Protein AF-A0A959NHX3-F1 (afdb_monomer)

pLDDT: mean 85.47, std 9.15, range [53.09, 97.38]

Radius of gyration: 19.88 Å; Cα contacts (8 Å, |Δi|>4): 329; chains: 1; bounding box: 47×35×55 Å

Foldseek 3Di:
DCVVCLVVLLVCVLPDVVSVVVCQQPRWWAWPVRDTDRPVRVCVQQQVQQAAPVRAREAEEELDCVVCVLLCVVCVVSVHIYTHQNDPCSLVSQVVVPVVDPSYDYDYSQQDPPCVSHVHDDQDDFPDDPVLQVVLQVLLCVLVVDPLEHEHEDADPQPDQQKGKHFHPVLVNLLVCLVVPPPPSVVSVPDDGRIYIYGHNNHVLSVVLSVDDSVVNSVSSNVSVD

Nearest PDB structures (foldseek):
  7kck-assembly1_A  TM=5.017E-01  e=1.533E-10  Homo sapiens
  7ry1-assembly1_B  TM=6.036E-01  e=2.511E-08  Homo sapiens
  2cge-assembly1_A  TM=6.074E-01  e=2.766E-07  Saccharomyces cerevisiae
  1y6z-assembly1_A  TM=6.680E-01  e=1.227E-03  Plasmodium falciparum 3D7
  4qqr-assembly1_A  TM=3.370E-01  e=4.032E+00  Arabidopsis thaliana

Solvent-accessible surface area (backbone atoms only — not comparable to full-atom values): 12587 Å² total; per-residue (Å²): 110,62,79,75,45,47,58,56,53,52,49,42,35,75,74,32,66,73,49,25,74,71,39,54,84,72,41,68,49,39,32,77,85,73,48,78,28,30,57,68,55,44,48,69,67,39,51,89,72,31,40,24,70,86,67,34,35,48,46,35,28,37,62,44,70,75,88,40,39,70,43,52,52,58,36,45,76,69,74,41,71,44,31,52,50,67,53,97,60,35,71,58,48,51,56,53,49,44,74,70,40,81,60,42,44,78,44,53,51,49,28,42,59,65,66,73,70,47,39,65,67,86,66,69,74,49,89,67,49,76,66,55,50,52,50,51,38,53,42,42,51,64,40,65,71,44,94,46,51,46,64,42,82,37,52,48,63,52,88,47,68,54,48,45,78,20,39,48,56,67,62,52,53,46,23,54,48,18,71,74,63,50,87,88,38,61,67,47,47,72,50,78,78,59,34,37,36,39,31,20,61,46,10,69,65,48,56,50,40,75,71,42,58,78,80,51,26,37,54,50,41,32,66,57,69,109

Mean predicted aligned error: 7.58 Å

Sequence (226 aa):
KWDDIGIFVKYGALSDEKFYEKAKDFLLLINTNKEYYTLAEYEAKVKDFQTDKNGNLIYLYTADSELQHSYIQAAQKKDYDVLLMNSPIDNHFIQFIESKLEKTQWKRVDADVLDKLIEKEEIAKHNLSEDDTKKLAAIFEKAIDNKAMKVEVESLPADALPVTLTEEEWMRRMKDMSKMGGGGMNFYGAMPDNFKVAVNANHPLITKILSAEESAQTTLAKQAFD

Structure (mmCIF, N/CA/C/O backbone):
data_AF-A0A959NHX3-F1
#
_entry.id   AF-A0A959NHX3-F1
#
loop_
_atom_site.group_PDB
_atom_site.id
_atom_site.type_symbol
_atom_site.label_atom_id
_atom_site.label_alt_id
_atom_site.label_comp_id
_atom_site.label_asym_id
_atom_site.label_entity_id
_atom_site.label_seq_id
_atom_site.pdbx_PDB_ins_code
_atom_site.Cartn_x
_atom_site.Cartn_y
_atom_site.Cartn_z
_atom_site.occupancy
_atom_site.B_iso_or_equiv
_atom_site.auth_seq_id
_atom_site.auth_comp_id
_atom_site.auth_asym_id
_atom_site.auth_atom_id
_atom_site.pdbx_PDB_model_num
ATOM 1 N N . LYS A 1 1 ? 18.403 -15.028 -12.521 1.00 62.09 1 LYS A N 1
ATOM 2 C CA . LYS A 1 1 ? 18.982 -14.412 -13.745 1.00 62.09 1 LYS A CA 1
ATOM 3 C C . LYS A 1 1 ? 18.463 -12.998 -13.951 1.00 62.09 1 LYS A C 1
ATOM 5 O O . LYS A 1 1 ? 19.297 -12.109 -13.928 1.00 62.09 1 LYS A O 1
ATOM 10 N N . TRP A 1 2 ? 17.157 -12.757 -14.153 1.00 71.06 2 TRP A N 1
ATOM 11 C CA . TRP A 1 2 ? 16.672 -11.369 -14.219 1.00 71.06 2 TRP A CA 1
ATOM 12 C C . TRP A 1 2 ? 16.781 -10.668 -12.866 1.00 71.06 2 TRP A C 1
ATOM 14 O O . TRP A 1 2 ? 17.275 -9.558 -12.835 1.00 71.06 2 TRP A O 1
ATOM 24 N N . ASP A 1 3 ? 16.443 -11.324 -11.758 1.00 71.75 3 ASP A N 1
ATOM 25 C CA . ASP A 1 3 ? 16.528 -10.715 -10.419 1.00 71.75 3 ASP A CA 1
ATOM 26 C C . ASP A 1 3 ? 17.944 -10.177 -10.107 1.00 71.75 3 ASP A C 1
ATOM 28 O O . ASP A 1 3 ? 18.097 -9.084 -9.568 1.00 71.75 3 ASP A O 1
ATOM 32 N N . ASP A 1 4 ? 18.981 -10.891 -10.564 1.00 73.88 4 ASP A N 1
ATOM 33 C CA . ASP A 1 4 ? 20.392 -10.509 -10.409 1.00 73.88 4 ASP A CA 1
ATOM 34 C C . ASP A 1 4 ? 20.825 -9.375 -11.360 1.00 73.88 4 ASP A C 1
ATOM 36 O O . ASP A 1 4 ? 21.726 -8.602 -11.047 1.00 73.88 4 ASP A O 1
ATOM 40 N N . ILE A 1 5 ? 20.212 -9.282 -12.546 1.00 82.62 5 ILE A N 1
ATOM 41 C CA . ILE A 1 5 ? 20.564 -8.312 -13.601 1.00 82.62 5 ILE A CA 1
ATOM 42 C C . ILE A 1 5 ? 19.714 -7.039 -13.494 1.00 82.62 5 ILE A C 1
ATOM 44 O O . ILE A 1 5 ? 20.184 -5.941 -13.790 1.00 82.62 5 ILE A O 1
ATOM 48 N N . GLY A 1 6 ? 18.472 -7.166 -13.039 1.00 83.31 6 GLY A N 1
ATOM 49 C CA . GLY A 1 6 ? 17.469 -6.113 -12.986 1.00 83.31 6 GLY A CA 1
ATOM 50 C C . GLY A 1 6 ? 17.899 -4.959 -12.092 1.00 83.31 6 GLY A C 1
ATOM 51 O O . GLY A 1 6 ? 17.640 -3.808 -12.430 1.00 83.31 6 GLY A O 1
ATOM 52 N N . ILE A 1 7 ? 18.647 -5.235 -11.018 1.00 86.50 7 ILE A N 1
ATOM 53 C CA . ILE A 1 7 ? 19.245 -4.187 -10.182 1.00 86.50 7 ILE A CA 1
ATOM 54 C C . ILE A 1 7 ? 20.222 -3.304 -10.975 1.00 86.50 7 ILE A C 1
ATOM 56 O O . ILE A 1 7 ? 20.186 -2.083 -10.845 1.00 86.50 7 ILE A O 1
ATOM 60 N N . PHE A 1 8 ? 21.041 -3.887 -11.855 1.00 88.00 8 PHE A N 1
ATOM 61 C CA . PHE A 1 8 ? 21.974 -3.132 -12.694 1.00 88.00 8 PHE A CA 1
ATOM 62 C C . PHE A 1 8 ? 21.247 -2.342 -13.779 1.00 88.00 8 PHE A C 1
ATOM 64 O O . PHE A 1 8 ? 21.633 -1.213 -14.070 1.00 88.00 8 PHE A O 1
ATOM 71 N N . VAL A 1 9 ? 20.174 -2.901 -14.347 1.00 88.50 9 VAL A N 1
ATOM 72 C CA . VAL A 1 9 ? 19.333 -2.195 -15.326 1.00 88.50 9 VAL A CA 1
ATOM 73 C C . VAL A 1 9 ? 18.649 -0.990 -14.674 1.00 88.50 9 VAL A C 1
ATOM 75 O O . VAL A 1 9 ? 18.726 0.113 -15.211 1.00 88.50 9 VAL A O 1
ATOM 78 N N . LYS A 1 10 ? 18.055 -1.168 -13.485 1.00 90.25 10 LYS A N 1
ATOM 79 C CA . LYS A 1 10 ? 17.455 -0.085 -12.686 1.00 90.25 10 LYS A CA 1
ATOM 80 C C . LYS A 1 10 ? 18.494 0.981 -12.323 1.00 90.25 10 LYS A C 1
ATOM 82 O O . LYS A 1 10 ? 18.244 2.166 -12.518 1.00 90.25 10 LYS A O 1
ATOM 87 N N . TYR A 1 11 ? 19.679 0.578 -11.862 1.00 90.06 11 TYR A N 1
ATOM 88 C CA . TYR A 1 11 ? 20.765 1.508 -11.539 1.00 90.06 11 TYR A CA 1
ATOM 89 C C . TYR A 1 11 ? 21.258 2.289 -12.764 1.00 90.06 11 TYR A C 1
ATOM 91 O O . TYR A 1 11 ? 21.458 3.501 -12.685 1.00 90.06 11 TYR A O 1
ATOM 99 N N . GLY A 1 12 ? 21.426 1.615 -13.905 1.00 90.62 12 GLY A N 1
ATOM 100 C CA . GLY A 1 12 ? 21.802 2.249 -15.167 1.00 90.62 12 GLY A CA 1
ATOM 101 C C . GLY A 1 12 ? 20.765 3.276 -15.615 1.00 90.62 12 GLY A C 1
ATOM 102 O O . GLY A 1 12 ? 21.133 4.385 -15.987 1.00 90.62 12 GLY A O 1
ATOM 103 N N . ALA A 1 13 ? 19.476 2.942 -15.502 1.00 90.62 13 ALA A N 1
ATOM 104 C CA . ALA A 1 13 ? 18.380 3.856 -15.818 1.00 90.62 13 ALA A CA 1
ATOM 105 C C . ALA A 1 13 ? 18.348 5.084 -14.893 1.00 90.62 13 ALA A C 1
ATOM 107 O O . ALA A 1 13 ? 18.116 6.192 -15.364 1.00 90.62 13 ALA A O 1
ATOM 108 N N . LEU A 1 14 ? 18.628 4.898 -13.599 1.00 89.94 14 LEU A N 1
ATOM 109 C CA . LEU A 1 14 ? 18.720 5.989 -12.624 1.00 89.94 14 LEU A CA 1
ATOM 110 C C . LEU A 1 14 ? 19.927 6.907 -12.863 1.00 89.94 14 LEU A C 1
ATOM 112 O O . LEU A 1 14 ? 19.865 8.095 -12.560 1.00 89.94 14 LEU A O 1
ATOM 116 N N . SER A 1 15 ? 21.030 6.353 -13.370 1.00 90.56 15 SER A N 1
ATOM 117 C CA . SER A 1 15 ? 22.312 7.059 -13.478 1.00 90.56 15 SER A CA 1
ATOM 118 C C . SER A 1 15 ? 22.532 7.739 -14.834 1.00 90.56 15 SER A C 1
ATOM 120 O O . SER A 1 15 ? 23.269 8.720 -14.903 1.00 90.56 15 SER A O 1
ATOM 122 N N . ASP A 1 16 ? 21.932 7.225 -15.913 1.00 92.44 16 ASP A N 1
ATOM 123 C CA . ASP A 1 16 ? 22.090 7.748 -17.275 1.00 92.44 16 ASP A CA 1
ATOM 124 C C . ASP A 1 16 ? 20.744 7.773 -18.018 1.00 92.44 16 ASP A C 1
ATOM 126 O O . ASP A 1 16 ? 20.182 6.743 -18.396 1.00 92.44 16 ASP A O 1
ATOM 130 N N . GLU A 1 17 ? 20.253 8.978 -18.304 1.00 90.62 17 GLU A N 1
ATOM 131 C CA . GLU A 1 17 ? 19.001 9.187 -19.032 1.00 90.62 17 GLU A CA 1
ATOM 132 C C . GLU A 1 17 ? 19.031 8.600 -20.454 1.00 90.62 17 GLU A C 1
ATOM 134 O O . GLU A 1 17 ? 18.036 8.049 -20.920 1.00 90.62 17 GLU A O 1
ATOM 139 N N . LYS A 1 18 ? 20.180 8.616 -21.142 1.00 92.62 18 LYS A N 1
ATOM 140 C CA . LYS A 1 18 ? 20.302 7.982 -22.467 1.00 92.62 18 LYS A CA 1
ATOM 141 C C . LYS A 1 18 ? 20.230 6.466 -22.373 1.00 92.62 18 LYS A C 1
ATOM 143 O O . LYS A 1 18 ? 19.801 5.822 -23.332 1.00 92.62 18 LYS A O 1
ATOM 148 N N . PHE A 1 19 ? 20.691 5.891 -21.263 1.00 92.62 19 PHE A N 1
ATOM 149 C CA . PHE A 1 19 ? 20.518 4.468 -21.004 1.00 92.62 19 PHE A CA 1
ATOM 150 C C . PHE A 1 19 ? 19.048 4.159 -20.732 1.00 92.62 19 PHE A C 1
ATOM 152 O O . PHE A 1 19 ? 18.519 3.240 -21.351 1.00 92.62 19 PHE A O 1
ATOM 159 N N . TYR A 1 20 ? 18.372 4.953 -19.895 1.00 91.75 20 TYR A N 1
ATOM 160 C CA . TYR A 1 20 ? 16.932 4.815 -19.662 1.00 91.75 20 TYR A CA 1
ATOM 161 C C . TYR A 1 20 ? 16.131 4.838 -20.969 1.00 91.75 20 TYR A C 1
ATOM 163 O O . TYR A 1 20 ? 15.351 3.921 -21.209 1.00 91.75 20 TYR A O 1
ATOM 171 N N . GLU A 1 21 ? 16.378 5.802 -21.860 1.00 90.81 21 GLU A N 1
ATOM 172 C CA . GLU A 1 21 ? 15.665 5.889 -23.143 1.00 90.81 21 GLU A CA 1
ATOM 173 C C . GLU A 1 21 ? 15.826 4.638 -24.016 1.00 90.81 21 GLU A C 1
ATOM 175 O O . GLU A 1 21 ? 14.923 4.296 -24.776 1.00 90.81 21 GLU A O 1
ATOM 180 N N . LYS A 1 22 ? 16.956 3.932 -23.894 1.00 90.94 22 LYS A N 1
ATOM 181 C CA . LYS A 1 22 ? 17.194 2.655 -24.582 1.00 90.94 22 LYS A CA 1
ATOM 182 C C . LYS A 1 22 ? 16.623 1.457 -23.830 1.00 90.94 22 LYS A C 1
ATOM 184 O O . LYS A 1 22 ? 16.349 0.443 -24.461 1.00 90.94 22 LYS A O 1
ATOM 189 N N . ALA A 1 23 ? 16.519 1.548 -22.505 1.00 88.62 23 ALA A N 1
ATOM 190 C CA . ALA A 1 23 ? 16.176 0.441 -21.620 1.00 88.62 23 ALA A CA 1
ATOM 191 C C . ALA A 1 23 ? 14.698 0.363 -21.242 1.00 88.62 23 ALA A C 1
ATOM 193 O O . ALA A 1 23 ? 14.231 -0.713 -20.876 1.00 88.62 23 ALA A O 1
ATOM 194 N N . LYS A 1 24 ? 13.960 1.472 -21.340 1.00 87.38 24 LYS A N 1
ATOM 195 C CA . LYS A 1 24 ? 12.566 1.583 -20.891 1.00 87.38 24 LYS A CA 1
ATOM 196 C C . LYS A 1 24 ? 11.641 0.510 -21.475 1.00 87.38 24 LYS A C 1
ATOM 198 O O . LYS A 1 24 ? 10.778 0.017 -20.758 1.00 87.38 24 LYS A O 1
ATOM 203 N N . ASP A 1 25 ? 11.878 0.092 -22.719 1.00 88.00 25 ASP A N 1
ATOM 204 C CA . ASP A 1 25 ? 11.035 -0.886 -23.420 1.00 88.00 25 ASP A CA 1
ATOM 205 C C . ASP A 1 25 ? 11.287 -2.337 -22.975 1.00 88.00 25 ASP A C 1
ATOM 207 O O . ASP A 1 25 ? 10.451 -3.204 -23.206 1.00 88.00 25 ASP A O 1
ATOM 211 N N . PHE A 1 26 ? 12.427 -2.622 -22.336 1.00 87.50 26 PHE A N 1
ATOM 212 C CA . PHE A 1 26 ? 12.767 -3.958 -21.829 1.00 87.50 26 PHE A CA 1
ATOM 213 C C . PHE A 1 26 ? 12.960 -4.000 -20.310 1.00 87.50 26 PHE A C 1
ATOM 215 O O . PHE A 1 26 ? 13.360 -5.028 -19.761 1.00 87.50 26 PHE A O 1
ATOM 222 N N . LEU A 1 27 ? 12.700 -2.894 -19.614 1.00 89.38 27 LEU A N 1
ATOM 223 C CA . LEU A 1 27 ? 12.749 -2.852 -18.164 1.00 89.38 27 LEU A CA 1
ATOM 224 C C . LEU A 1 27 ? 11.596 -3.677 -17.604 1.00 89.38 27 LEU A C 1
ATOM 226 O O . LEU 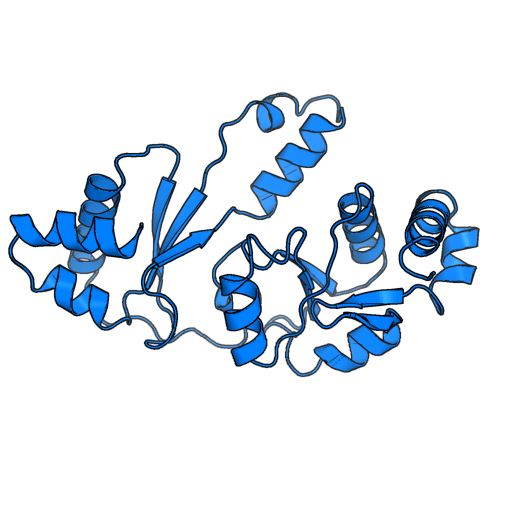A 1 27 ? 10.438 -3.333 -17.822 1.00 89.38 27 LEU A O 1
ATOM 230 N N . LEU A 1 28 ? 11.918 -4.728 -16.850 1.00 91.50 28 LEU A N 1
ATOM 231 C CA . LEU A 1 28 ? 10.912 -5.591 -16.240 1.00 91.50 28 LEU A CA 1
ATOM 232 C C . LEU A 1 28 ? 10.640 -5.222 -14.779 1.00 91.50 28 LEU A C 1
ATOM 234 O O . LEU A 1 28 ? 11.556 -5.106 -13.957 1.00 91.50 28 LEU A O 1
ATOM 238 N N . LEU A 1 29 ? 9.355 -5.110 -14.474 1.00 93.56 29 LEU A N 1
ATOM 239 C CA . LEU A 1 29 ? 8.762 -5.169 -13.150 1.00 93.56 29 LEU A CA 1
ATOM 240 C C . LEU A 1 29 ? 8.443 -6.627 -12.810 1.00 93.56 29 LEU A C 1
ATOM 242 O O . LEU A 1 29 ? 8.170 -7.432 -13.701 1.00 93.56 29 LEU A O 1
ATOM 246 N N . ILE A 1 30 ? 8.471 -6.956 -11.522 1.00 94.56 30 ILE A N 1
ATOM 247 C CA . ILE A 1 30 ? 8.159 -8.294 -11.014 1.00 94.56 30 ILE A CA 1
ATOM 248 C C . ILE A 1 30 ? 6.982 -8.150 -10.059 1.00 94.56 30 ILE A C 1
ATOM 250 O O . ILE A 1 30 ? 7.032 -7.285 -9.186 1.00 94.56 30 ILE A O 1
ATOM 254 N N . ASN A 1 31 ? 5.944 -8.971 -10.198 1.00 95.56 31 ASN A N 1
ATOM 255 C CA . ASN A 1 31 ? 4.847 -9.003 -9.229 1.00 95.56 31 ASN A CA 1
ATOM 256 C C . ASN A 1 31 ? 5.063 -10.047 -8.123 1.00 95.56 31 ASN A C 1
ATOM 258 O O . ASN A 1 31 ? 5.985 -10.864 -8.162 1.00 95.56 31 ASN A O 1
ATOM 262 N N . THR A 1 32 ? 4.193 -10.044 -7.116 1.00 94.94 32 THR A N 1
ATOM 263 C CA . THR A 1 32 ? 4.229 -11.004 -5.999 1.00 94.94 32 THR A CA 1
ATOM 264 C C . THR A 1 32 ? 4.010 -12.459 -6.435 1.00 94.94 32 THR A C 1
ATOM 266 O O . THR A 1 32 ? 4.403 -13.375 -5.713 1.00 94.94 32 THR A O 1
ATOM 269 N N . ASN A 1 33 ? 3.479 -12.681 -7.643 1.00 92.75 33 ASN A N 1
ATOM 270 C CA . ASN A 1 33 ? 3.341 -13.996 -8.276 1.00 92.75 33 ASN A CA 1
ATOM 271 C C . ASN A 1 33 ? 4.588 -14.423 -9.080 1.00 92.75 33 ASN A C 1
ATOM 273 O O . ASN A 1 33 ? 4.586 -15.497 -9.680 1.00 92.75 33 ASN A O 1
ATOM 277 N N . LYS A 1 34 ? 5.669 -13.626 -9.060 1.00 92.25 34 LYS A N 1
ATOM 278 C CA . LYS A 1 34 ? 6.927 -13.851 -9.802 1.00 92.25 34 LYS A CA 1
ATOM 279 C C . LYS A 1 34 ? 6.762 -13.821 -11.324 1.00 92.25 34 LYS A C 1
ATOM 281 O O . LYS A 1 34 ? 7.533 -14.443 -12.055 1.00 92.25 34 LYS A O 1
ATOM 286 N N . GLU A 1 35 ? 5.762 -13.093 -11.797 1.00 94.44 35 GLU A N 1
ATOM 287 C CA . GLU A 1 35 ? 5.560 -12.794 -13.208 1.00 94.44 35 GLU A CA 1
ATOM 288 C C . GLU A 1 35 ? 6.318 -11.514 -13.568 1.00 94.44 35 GLU A C 1
ATOM 290 O O . GLU A 1 35 ? 6.440 -10.598 -12.751 1.00 94.44 35 GLU A O 1
ATOM 295 N N . TYR A 1 36 ? 6.833 -11.463 -14.794 1.00 94.00 36 TYR A N 1
ATOM 296 C CA . TYR A 1 36 ? 7.662 -10.370 -15.289 1.00 94.00 36 TYR A CA 1
ATOM 297 C C . TYR A 1 36 ? 6.892 -9.573 -16.337 1.00 94.00 36 TYR A C 1
ATOM 299 O O . TYR A 1 36 ? 6.327 -10.165 -17.256 1.00 94.00 36 TYR A O 1
ATOM 307 N N . TYR A 1 37 ? 6.922 -8.248 -16.223 1.00 95.06 37 TYR A N 1
ATOM 308 C CA . TYR A 1 37 ? 6.212 -7.343 -17.123 1.00 95.06 37 TYR A CA 1
ATOM 309 C C . TYR A 1 37 ? 7.083 -6.155 -17.488 1.00 95.06 37 TYR A C 1
ATOM 311 O O . TYR A 1 37 ? 7.679 -5.536 -16.611 1.00 95.06 37 TYR A O 1
ATOM 319 N N . THR A 1 38 ? 7.113 -5.773 -18.757 1.00 94.06 38 THR A N 1
ATOM 320 C CA . THR A 1 38 ? 7.560 -4.430 -19.141 1.00 94.06 38 THR A CA 1
ATOM 321 C C . THR A 1 38 ? 6.631 -3.363 -18.555 1.00 94.06 38 THR A C 1
ATOM 323 O O . THR A 1 38 ? 5.494 -3.656 -18.177 1.00 94.06 38 THR A O 1
ATOM 326 N N . LEU A 1 39 ? 7.080 -2.104 -18.504 1.00 92.50 39 LEU A N 1
ATOM 327 C CA . LEU A 1 39 ? 6.229 -0.989 -18.058 1.00 92.50 39 LEU A CA 1
ATOM 328 C C . LEU A 1 39 ? 4.906 -0.928 -18.844 1.00 92.50 39 LEU A C 1
ATOM 330 O O . LEU A 1 39 ? 3.850 -0.769 -18.240 1.00 92.50 39 LEU A O 1
ATOM 334 N N . ALA A 1 40 ? 4.964 -1.123 -20.166 1.00 92.75 40 ALA A N 1
ATOM 335 C CA . ALA A 1 40 ? 3.795 -1.098 -21.043 1.00 92.75 40 ALA A CA 1
ATOM 336 C C . ALA A 1 40 ? 2.865 -2.307 -20.837 1.00 92.75 40 ALA A C 1
ATOM 338 O O . ALA A 1 40 ? 1.643 -2.158 -20.837 1.00 92.75 40 ALA A O 1
ATOM 339 N N . GLU A 1 41 ? 3.422 -3.507 -20.642 1.00 95.31 41 GLU A N 1
ATOM 340 C CA . GLU A 1 41 ? 2.620 -4.699 -20.335 1.00 95.31 41 GLU A CA 1
ATOM 341 C C . GLU A 1 41 ? 1.929 -4.569 -18.978 1.00 95.31 41 GLU A C 1
ATOM 343 O O . GLU A 1 41 ? 0.758 -4.927 -18.851 1.00 95.31 41 GLU A O 1
ATOM 348 N N . TYR A 1 42 ? 2.628 -4.028 -17.976 1.00 95.81 42 TYR A N 1
ATOM 349 C CA . TYR A 1 42 ? 2.063 -3.828 -16.649 1.00 95.81 42 TYR A CA 1
ATOM 350 C C . TYR A 1 42 ? 0.958 -2.768 -16.658 1.00 95.81 42 TYR A C 1
ATOM 352 O O . TYR A 1 42 ? -0.118 -3.007 -16.115 1.00 95.81 42 TYR A O 1
ATOM 360 N N . GLU A 1 43 ? 1.176 -1.645 -17.349 1.00 94.31 43 GLU A N 1
ATOM 361 C CA . GLU A 1 43 ? 0.155 -0.615 -17.569 1.00 94.31 43 GLU A CA 1
ATOM 362 C C . GLU A 1 43 ? -1.107 -1.221 -18.194 1.00 94.31 43 GLU A C 1
ATOM 364 O O . GLU A 1 43 ? -2.211 -1.082 -17.664 1.00 94.31 43 GLU A O 1
ATOM 369 N N . ALA A 1 44 ? -0.940 -1.956 -19.297 1.00 94.75 44 ALA A N 1
ATOM 370 C CA . ALA A 1 44 ? -2.042 -2.584 -20.011 1.00 94.75 44 ALA A CA 1
ATOM 371 C C . ALA A 1 44 ? -2.779 -3.628 -19.165 1.00 94.75 44 ALA A C 1
ATOM 373 O O . ALA A 1 44 ? -3.996 -3.755 -19.303 1.00 94.75 44 ALA A O 1
ATOM 374 N N . LYS A 1 45 ? -2.058 -4.353 -18.301 1.00 94.81 45 LYS A N 1
ATOM 375 C CA . LYS A 1 45 ? -2.627 -5.325 -17.368 1.00 94.81 45 LYS A CA 1
ATOM 376 C C . LYS A 1 45 ? -3.505 -4.635 -16.333 1.00 94.81 45 LYS A C 1
ATOM 378 O O . LYS A 1 45 ? -4.619 -5.089 -16.133 1.00 94.81 45 LYS A O 1
ATOM 383 N N . VAL A 1 46 ? -3.026 -3.569 -15.686 1.00 95.38 46 VAL A N 1
ATOM 384 C CA . VAL A 1 46 ? -3.671 -3.030 -14.474 1.00 95.38 46 VAL A CA 1
ATOM 385 C C . VAL A 1 46 ? -4.605 -1.848 -14.710 1.00 95.38 46 VAL A C 1
ATOM 387 O O . VAL A 1 46 ? -5.423 -1.551 -13.844 1.00 95.38 46 VAL A O 1
ATOM 390 N N . LYS A 1 47 ? -4.551 -1.189 -15.872 1.00 93.62 47 LYS A N 1
ATOM 391 C CA . LYS A 1 47 ? -5.367 0.003 -16.177 1.00 93.62 47 LYS A CA 1
ATOM 392 C C . LYS A 1 47 ? -6.867 -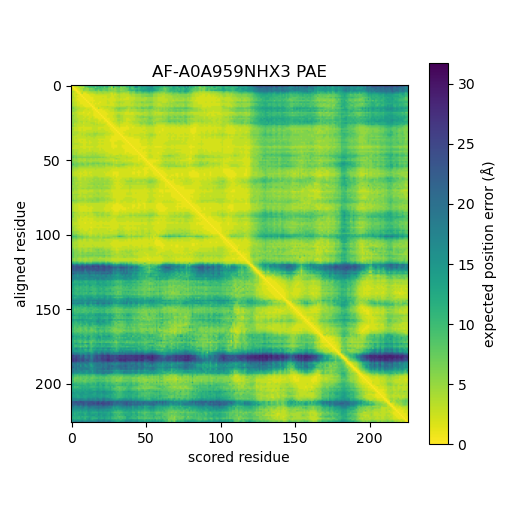0.163 -15.926 1.00 93.62 47 LYS A C 1
ATOM 394 O O . LYS A 1 47 ? -7.505 0.773 -15.450 1.00 93.62 47 LYS A O 1
ATOM 399 N N . ASP A 1 48 ? -7.433 -1.336 -16.195 1.00 91.00 48 ASP A N 1
ATOM 400 C CA . ASP A 1 48 ? -8.885 -1.518 -16.136 1.00 91.00 48 ASP A CA 1
ATOM 401 C C . ASP A 1 48 ? -9.383 -1.674 -14.690 1.00 91.00 48 ASP A C 1
ATOM 403 O O . ASP A 1 48 ? -10.545 -1.400 -14.392 1.00 91.00 48 ASP A O 1
ATOM 407 N N . PHE A 1 49 ? -8.503 -2.075 -13.766 1.00 91.06 49 PHE A N 1
ATOM 408 C CA . PHE A 1 49 ? -8.869 -2.366 -12.382 1.00 91.06 49 PHE A CA 1
ATOM 409 C C . PHE A 1 49 ? -8.025 -1.639 -11.327 1.00 91.06 49 PHE A C 1
ATOM 411 O O . PHE A 1 49 ? -8.388 -1.701 -10.160 1.00 91.06 49 PHE A O 1
ATOM 418 N N . GLN A 1 50 ? -6.977 -0.897 -11.675 1.00 94.50 50 GLN A N 1
ATOM 419 C CA . GLN A 1 50 ? -6.193 -0.081 -10.732 1.00 94.50 50 GLN A CA 1
ATOM 420 C C . GLN A 1 50 ? -6.181 1.402 -11.089 1.00 94.50 50 GLN A C 1
ATOM 422 O O . GLN A 1 50 ? -5.274 2.126 -10.693 1.00 94.50 50 GLN A O 1
ATOM 427 N N . THR A 1 51 ? -7.182 1.869 -11.828 1.00 93.56 51 THR A N 1
ATOM 428 C CA . THR A 1 51 ? -7.385 3.300 -12.063 1.00 93.56 51 THR A CA 1
ATOM 429 C C . THR A 1 51 ? -8.320 3.867 -10.997 1.00 93.56 51 THR A C 1
ATOM 431 O O . THR A 1 51 ? -9.378 3.294 -10.726 1.00 93.56 51 THR A O 1
ATOM 434 N N . ASP A 1 52 ? -7.914 4.970 -10.368 1.00 92.50 52 ASP A N 1
ATOM 435 C CA . ASP A 1 52 ? -8.741 5.701 -9.409 1.00 92.50 52 ASP A CA 1
ATOM 436 C C . ASP A 1 52 ? -9.826 6.542 -10.118 1.00 92.50 52 ASP A C 1
ATOM 438 O O . ASP A 1 52 ? -9.812 6.751 -11.333 1.00 92.50 52 ASP A O 1
ATOM 442 N N . LYS A 1 53 ? -10.771 7.082 -9.347 1.00 90.19 53 LYS A N 1
ATOM 443 C CA . LYS A 1 53 ? -11.853 7.952 -9.836 1.00 90.19 53 LYS A CA 1
ATOM 444 C C . LYS A 1 53 ? -11.367 9.242 -10.510 1.00 90.19 53 LYS A C 1
ATOM 446 O O . LYS A 1 53 ? -12.127 9.870 -11.242 1.00 90.19 53 LYS A O 1
ATOM 451 N N . ASN A 1 54 ? -10.125 9.656 -10.254 1.00 88.81 54 ASN A N 1
ATOM 452 C CA . ASN A 1 54 ? -9.507 10.844 -10.843 1.00 88.81 54 ASN A CA 1
ATOM 453 C C . ASN A 1 54 ? -8.786 10.519 -12.166 1.00 88.81 54 ASN A C 1
ATOM 455 O O . ASN A 1 54 ? -8.255 11.421 -12.819 1.00 88.81 54 ASN A O 1
ATOM 459 N N . GLY A 1 55 ? -8.776 9.248 -12.578 1.00 89.81 55 GLY A N 1
ATOM 460 C CA . GLY A 1 55 ? -8.090 8.772 -13.771 1.00 89.81 55 GLY A CA 1
ATOM 461 C C . GLY A 1 55 ? -6.581 8.594 -13.589 1.00 89.81 55 GLY A C 1
ATOM 462 O O . GLY A 1 55 ? -5.868 8.610 -14.592 1.00 89.81 55 GLY A O 1
ATOM 463 N N . ASN A 1 56 ? -6.092 8.464 -12.350 1.00 93.69 56 ASN A N 1
ATOM 464 C CA . ASN A 1 56 ? -4.710 8.077 -12.073 1.00 93.69 56 ASN A CA 1
ATOM 465 C C . ASN A 1 56 ? -4.593 6.556 -11.999 1.00 93.69 56 ASN A C 1
ATOM 467 O O . ASN A 1 56 ? -5.353 5.892 -11.292 1.00 93.69 56 ASN A O 1
ATOM 471 N N . LEU A 1 57 ? -3.593 6.019 -12.684 1.00 95.00 57 LEU A N 1
ATOM 472 C CA . LEU A 1 57 ? -3.217 4.621 -12.614 1.00 95.00 57 LEU A CA 1
ATOM 473 C C . LEU A 1 57 ? -2.373 4.365 -11.365 1.00 95.00 57 LEU A C 1
ATOM 475 O O . LEU A 1 57 ? -1.328 4.985 -11.176 1.00 95.00 57 LEU A O 1
ATOM 479 N N . ILE A 1 58 ? -2.816 3.449 -10.511 1.00 95.50 58 ILE A N 1
ATOM 480 C CA . ILE A 1 58 ? -2.153 3.133 -9.249 1.00 95.50 58 ILE A CA 1
ATOM 481 C C . ILE A 1 58 ? -1.367 1.832 -9.389 1.00 95.50 58 ILE A C 1
ATOM 483 O O . ILE A 1 58 ? -1.926 0.765 -9.645 1.00 95.50 58 ILE A O 1
ATOM 487 N N . TYR A 1 59 ? -0.055 1.900 -9.191 1.00 96.19 59 TYR A N 1
ATOM 488 C CA . TYR A 1 59 ? 0.813 0.733 -9.083 1.00 96.19 59 TYR A CA 1
ATOM 489 C C . TYR A 1 59 ? 0.992 0.387 -7.611 1.00 96.19 59 TYR A C 1
ATOM 491 O O . TYR A 1 59 ? 1.722 1.058 -6.876 1.00 96.19 59 TYR A O 1
ATOM 499 N N . LEU A 1 60 ? 0.294 -0.663 -7.178 1.00 96.62 60 LEU A N 1
ATOM 500 C CA . LEU A 1 60 ? 0.484 -1.223 -5.850 1.00 96.62 60 LEU A CA 1
ATOM 501 C C . LEU A 1 60 ? 1.812 -1.968 -5.786 1.00 96.62 60 LEU A C 1
ATOM 503 O O . LEU A 1 60 ? 2.148 -2.725 -6.697 1.00 96.62 60 LEU A O 1
ATOM 507 N N . TYR A 1 61 ? 2.554 -1.777 -4.701 1.00 96.00 61 TYR A N 1
ATOM 508 C CA . TYR A 1 61 ? 3.794 -2.509 -4.469 1.00 96.00 61 TYR A CA 1
ATOM 509 C C . TYR A 1 61 ? 3.981 -2.930 -3.010 1.00 96.00 61 TYR A C 1
ATOM 511 O O . TYR A 1 61 ? 3.375 -2.385 -2.087 1.00 96.00 61 TYR A O 1
ATOM 519 N N . THR A 1 62 ? 4.854 -3.908 -2.806 1.00 95.00 62 THR A N 1
ATOM 520 C CA . THR A 1 62 ? 5.307 -4.409 -1.509 1.00 95.00 62 THR A CA 1
ATOM 521 C C . THR A 1 62 ? 6.831 -4.467 -1.489 1.00 95.00 62 THR A C 1
ATOM 523 O O . THR A 1 62 ? 7.454 -4.819 -2.489 1.00 95.00 62 THR A O 1
ATOM 526 N N . ALA A 1 63 ? 7.436 -4.125 -0.353 1.00 91.50 63 ALA A N 1
ATOM 527 C CA . ALA A 1 63 ? 8.871 -4.331 -0.131 1.00 91.50 63 ALA A CA 1
ATOM 528 C C . ALA A 1 63 ? 9.163 -5.669 0.569 1.00 91.50 63 ALA A C 1
ATOM 530 O O . ALA A 1 63 ? 10.290 -6.153 0.527 1.00 91.50 63 ALA A O 1
ATOM 531 N N . ASP A 1 64 ? 8.148 -6.266 1.197 1.00 92.06 64 ASP A N 1
ATOM 532 C CA . ASP A 1 64 ? 8.251 -7.515 1.940 1.00 92.06 64 ASP A CA 1
ATOM 533 C C . ASP A 1 64 ? 6.935 -8.292 1.817 1.00 92.06 64 ASP A C 1
ATOM 535 O O . ASP A 1 64 ? 5.932 -7.980 2.466 1.00 92.06 64 ASP A O 1
ATOM 539 N N . SER A 1 65 ? 6.946 -9.312 0.960 1.00 91.56 65 SER A N 1
ATOM 540 C CA . SER A 1 65 ? 5.763 -10.120 0.676 1.00 91.56 65 SER A CA 1
ATOM 541 C C . SER A 1 65 ? 5.315 -10.995 1.847 1.00 91.56 65 SER A C 1
ATOM 543 O O . SER A 1 65 ? 4.160 -11.421 1.865 1.00 91.56 65 SER A O 1
ATOM 545 N N . GLU A 1 66 ? 6.212 -11.300 2.789 1.00 90.75 66 GLU A N 1
ATOM 546 C CA . GLU A 1 66 ? 5.895 -12.122 3.957 1.00 90.75 66 GLU A CA 1
ATOM 547 C C . GLU A 1 66 ? 5.243 -11.264 5.040 1.00 90.75 66 GLU A C 1
ATOM 549 O O . GLU A 1 66 ? 4.143 -11.581 5.495 1.00 90.75 66 GLU A O 1
ATOM 554 N N . LEU A 1 67 ? 5.860 -10.130 5.388 1.00 88.75 67 LEU A N 1
ATOM 555 C CA . LEU A 1 67 ? 5.307 -9.202 6.378 1.00 88.75 67 LEU A CA 1
ATOM 556 C C . LEU A 1 67 ? 3.982 -8.583 5.920 1.00 88.75 67 LEU A C 1
ATOM 558 O O . LEU A 1 67 ? 3.104 -8.328 6.741 1.00 88.75 67 LEU A O 1
ATOM 562 N N . GLN A 1 68 ? 3.816 -8.351 4.615 1.00 91.38 68 GLN A N 1
ATOM 563 C CA . GLN A 1 68 ? 2.641 -7.673 4.059 1.00 91.38 68 GLN A CA 1
ATOM 564 C C . GLN A 1 68 ? 1.639 -8.638 3.408 1.00 91.38 68 GLN A C 1
ATOM 566 O O . GLN A 1 68 ? 0.775 -8.219 2.635 1.00 91.38 68 GLN A O 1
ATOM 571 N N . HIS A 1 69 ? 1.724 -9.933 3.725 1.00 90.75 69 HIS A N 1
ATOM 572 C CA . HIS A 1 69 ? 0.927 -10.976 3.082 1.00 90.75 69 HIS A CA 1
ATOM 573 C C . HIS A 1 69 ? -0.589 -10.728 3.151 1.00 90.75 69 HIS A C 1
ATOM 575 O O . HIS A 1 69 ? -1.292 -10.914 2.158 1.00 90.75 69 HIS A O 1
ATOM 581 N N . SER A 1 70 ? -1.101 -10.262 4.294 1.00 89.75 70 SER A N 1
ATOM 582 C CA . SER A 1 70 ? -2.528 -9.957 4.482 1.00 89.75 70 SER A CA 1
ATOM 583 C C . SER A 1 70 ? -3.018 -8.839 3.552 1.00 89.75 70 SER A C 1
ATOM 585 O O . SER A 1 70 ? -4.086 -8.967 2.951 1.00 89.75 70 SER A O 1
ATOM 587 N N . TYR A 1 71 ? -2.220 -7.783 3.374 1.00 92.12 71 TYR A N 1
ATOM 588 C CA . TYR A 1 71 ? -2.509 -6.677 2.454 1.00 92.12 71 TYR A CA 1
ATOM 589 C C . TYR A 1 71 ? -2.501 -7.143 0.997 1.00 92.12 71 TYR A C 1
ATOM 591 O O . TYR A 1 71 ? -3.394 -6.793 0.226 1.00 92.12 71 TYR A O 1
ATOM 599 N N . ILE A 1 72 ? -1.532 -7.989 0.633 1.00 93.94 72 ILE A N 1
ATOM 600 C CA . ILE A 1 72 ? -1.423 -8.563 -0.714 1.00 93.94 72 ILE A CA 1
ATOM 601 C C . ILE A 1 72 ? -2.639 -9.441 -1.019 1.00 93.94 72 ILE A C 1
ATOM 603 O O . ILE A 1 72 ? -3.239 -9.296 -2.080 1.00 93.94 72 ILE A O 1
ATOM 607 N N . GLN A 1 73 ? -3.059 -10.297 -0.083 1.00 92.12 73 GLN A N 1
ATOM 608 C CA . GLN A 1 73 ? -4.270 -11.101 -0.261 1.00 92.12 73 GLN A CA 1
ATOM 609 C C . GLN A 1 73 ? -5.522 -10.232 -0.420 1.00 92.12 73 GLN A C 1
ATOM 611 O O . GLN A 1 73 ? -6.379 -10.534 -1.250 1.00 92.12 73 GLN A O 1
ATOM 616 N N . ALA A 1 74 ? -5.652 -9.163 0.371 1.00 90.69 74 ALA A N 1
ATOM 617 C CA . ALA A 1 74 ? -6.780 -8.242 0.258 1.00 90.69 74 ALA A CA 1
ATOM 618 C C . ALA A 1 74 ? -6.818 -7.562 -1.121 1.00 90.69 74 ALA A C 1
ATOM 620 O O . ALA A 1 74 ? -7.893 -7.454 -1.709 1.00 90.69 74 ALA A O 1
ATOM 621 N N . ALA A 1 75 ? -5.656 -7.167 -1.654 1.00 93.00 75 ALA A N 1
ATOM 622 C CA . ALA A 1 75 ? -5.517 -6.627 -3.005 1.00 93.00 75 ALA A CA 1
ATOM 623 C C . ALA A 1 75 ? -5.929 -7.657 -4.070 1.00 93.00 75 ALA A C 1
ATOM 625 O O . ALA A 1 75 ? -6.808 -7.390 -4.886 1.00 93.00 75 ALA A O 1
ATOM 626 N N . GLN A 1 76 ? -5.383 -8.871 -3.996 1.00 92.44 76 GLN A N 1
ATOM 627 C CA . GLN A 1 76 ? -5.673 -9.948 -4.947 1.00 92.44 76 GLN A CA 1
ATOM 628 C C . GLN A 1 76 ? -7.152 -10.361 -4.958 1.00 92.44 76 GLN A C 1
ATOM 630 O O . GLN A 1 76 ? -7.681 -10.691 -6.013 1.00 92.44 76 GLN A O 1
ATOM 635 N N . LYS A 1 77 ? -7.856 -10.295 -3.818 1.00 90.69 77 LYS A N 1
ATOM 636 C CA . LYS A 1 77 ? -9.312 -10.534 -3.754 1.00 90.69 77 LYS A CA 1
ATOM 637 C C . LYS A 1 77 ? -10.137 -9.529 -4.563 1.00 90.69 77 LYS A C 1
ATOM 639 O O . LYS A 1 77 ? -11.272 -9.839 -4.907 1.00 90.69 77 LYS A O 1
ATOM 644 N N . LYS A 1 78 ? -9.594 -8.338 -4.830 1.00 88.94 78 LYS A N 1
ATOM 645 C CA . LYS A 1 78 ? -10.199 -7.311 -5.695 1.00 88.94 78 LYS A CA 1
ATOM 646 C C . LYS A 1 78 ? -9.618 -7.324 -7.113 1.00 88.94 78 LYS A C 1
ATOM 648 O O . LYS A 1 78 ? -9.767 -6.341 -7.834 1.00 88.94 78 LYS A O 1
ATOM 653 N N . ASP A 1 79 ? -8.937 -8.410 -7.478 1.00 90.94 79 ASP A N 1
ATOM 654 C CA . ASP A 1 79 ? -8.207 -8.587 -8.735 1.00 90.94 79 ASP A CA 1
ATOM 655 C C . ASP A 1 79 ? -7.062 -7.580 -8.938 1.00 90.94 79 ASP A C 1
ATOM 657 O O . ASP A 1 79 ? -6.616 -7.361 -10.060 1.00 90.94 79 ASP A O 1
ATOM 661 N N . TYR A 1 80 ? -6.561 -6.964 -7.861 1.00 95.31 80 TYR A N 1
ATOM 662 C CA . TYR A 1 80 ? -5.439 -6.027 -7.931 1.00 95.31 80 TYR A CA 1
ATOM 663 C C . TYR A 1 80 ? -4.105 -6.782 -7.976 1.00 95.31 80 TYR A C 1
ATOM 665 O O . TYR A 1 80 ? -3.905 -7.777 -7.274 1.00 95.31 80 TYR A O 1
ATOM 673 N N . ASP A 1 81 ? -3.177 -6.278 -8.786 1.00 97.31 81 ASP A N 1
ATOM 674 C CA . ASP A 1 81 ? -1.823 -6.795 -8.935 1.00 97.31 81 ASP A CA 1
ATOM 675 C C . ASP A 1 81 ? -0.839 -5.962 -8.106 1.00 97.31 81 ASP A C 1
ATOM 677 O O . ASP A 1 81 ? -0.928 -4.733 -8.024 1.00 97.31 81 ASP A O 1
ATOM 681 N N . VAL A 1 82 ? 0.098 -6.650 -7.456 1.00 97.38 82 VAL A N 1
ATOM 682 C CA . VAL A 1 82 ? 1.041 -6.041 -6.519 1.00 97.38 82 VAL A CA 1
ATOM 683 C C . VAL A 1 82 ? 2.461 -6.340 -6.971 1.00 97.38 82 VAL A C 1
ATOM 685 O O . VAL A 1 82 ? 2.867 -7.501 -7.038 1.00 97.38 82 VAL A O 1
ATOM 688 N N . LEU A 1 83 ? 3.240 -5.286 -7.207 1.00 97.06 83 LEU A N 1
ATOM 689 C CA . LEU A 1 83 ? 4.655 -5.363 -7.551 1.00 97.06 83 LEU A CA 1
ATOM 690 C C . LEU A 1 83 ? 5.520 -5.710 -6.340 1.00 97.06 83 LEU A C 1
ATOM 692 O O . LEU A 1 83 ? 5.312 -5.197 -5.244 1.00 97.06 83 LEU A O 1
ATOM 696 N N . LEU A 1 84 ? 6.538 -6.538 -6.546 1.00 95.25 84 LEU A N 1
ATOM 697 C CA . LEU A 1 84 ? 7.579 -6.811 -5.566 1.00 95.25 84 LEU A CA 1
ATOM 698 C C . LEU A 1 84 ? 8.759 -5.857 -5.794 1.00 95.25 84 LEU A C 1
ATOM 700 O O . LEU A 1 84 ? 9.464 -5.946 -6.798 1.00 95.25 84 LEU A O 1
ATOM 704 N N . MET A 1 85 ? 8.967 -4.956 -4.838 1.00 93.94 85 MET A N 1
ATOM 705 C CA . MET A 1 85 ? 9.964 -3.885 -4.863 1.00 93.94 85 MET A CA 1
ATOM 706 C C . MET A 1 85 ? 10.841 -3.957 -3.602 1.00 93.94 85 MET A C 1
ATOM 708 O O . MET A 1 85 ? 10.773 -3.101 -2.721 1.00 93.94 85 MET A O 1
ATOM 712 N N . ASN A 1 86 ? 11.612 -5.039 -3.483 1.00 90.38 86 ASN A N 1
ATOM 713 C CA . ASN A 1 86 ? 12.396 -5.403 -2.297 1.00 90.38 86 ASN A CA 1
ATOM 714 C C . ASN A 1 86 ? 13.910 -5.121 -2.420 1.00 90.38 86 ASN A C 1
ATOM 716 O O . ASN A 1 86 ? 14.692 -5.528 -1.560 1.00 90.38 86 ASN A O 1
ATOM 720 N N . SER A 1 87 ? 14.350 -4.450 -3.487 1.00 88.62 87 SER A N 1
ATOM 721 C CA . SER A 1 87 ? 15.754 -4.093 -3.703 1.00 88.62 87 SER A CA 1
ATOM 722 C C . SER A 1 87 ? 16.116 -2.760 -3.028 1.00 88.62 87 SER A C 1
ATOM 724 O O . SER A 1 87 ? 15.295 -1.841 -3.011 1.00 88.62 87 SER A O 1
ATOM 726 N N . PRO A 1 88 ? 17.365 -2.566 -2.553 1.00 84.62 88 PRO A N 1
ATOM 727 C CA . PRO A 1 88 ? 17.790 -1.315 -1.913 1.00 84.62 88 PRO A CA 1
ATOM 728 C C . PRO A 1 88 ? 17.616 -0.047 -2.763 1.00 84.62 88 PRO A C 1
ATOM 730 O O . PRO A 1 88 ? 17.555 1.052 -2.220 1.00 84.62 88 PRO A O 1
ATOM 733 N N . ILE A 1 89 ? 17.562 -0.180 -4.092 1.00 87.12 89 ILE A N 1
ATOM 734 C CA . ILE A 1 89 ? 17.416 0.954 -5.020 1.00 87.12 89 ILE A CA 1
ATOM 735 C C . ILE A 1 89 ? 15.968 1.199 -5.456 1.00 87.12 89 ILE A C 1
ATOM 737 O O . ILE A 1 89 ? 15.706 2.160 -6.181 1.00 87.12 89 ILE A O 1
ATOM 741 N N . ASP A 1 90 ? 15.030 0.341 -5.049 1.00 90.31 90 ASP A N 1
ATOM 742 C CA . ASP A 1 90 ? 13.667 0.355 -5.577 1.00 90.31 90 ASP A CA 1
ATOM 743 C C . ASP A 1 90 ? 12.905 1.624 -5.207 1.00 90.31 90 ASP A C 1
ATOM 745 O O . ASP A 1 90 ? 12.189 2.153 -6.048 1.00 90.31 90 ASP A O 1
ATOM 749 N N . ASN A 1 91 ? 13.134 2.190 -4.021 1.00 87.44 91 ASN A N 1
ATOM 750 C CA . ASN A 1 91 ? 12.534 3.471 -3.640 1.00 87.44 91 ASN A CA 1
ATOM 751 C C . ASN A 1 91 ? 12.902 4.602 -4.620 1.00 87.44 91 ASN A C 1
ATOM 753 O O . ASN A 1 91 ? 12.039 5.380 -5.024 1.00 87.44 91 ASN A O 1
ATOM 757 N N . HIS A 1 92 ? 14.167 4.681 -5.048 1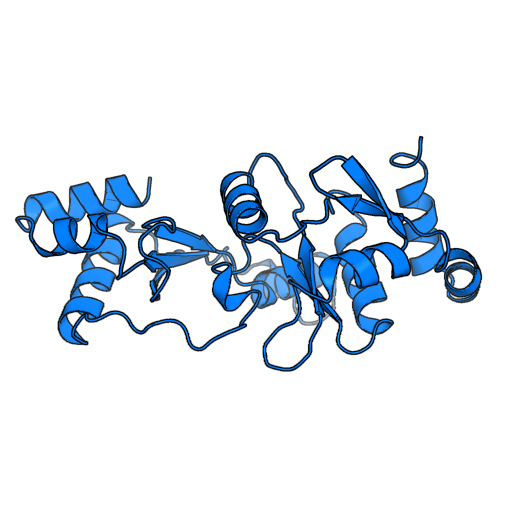.00 87.75 92 HIS A N 1
ATOM 758 C CA . HIS A 1 92 ? 14.593 5.666 -6.050 1.00 87.75 92 HIS A CA 1
ATOM 759 C C . HIS A 1 92 ? 14.041 5.354 -7.424 1.00 87.75 92 HIS A C 1
ATOM 761 O O . HIS A 1 92 ? 13.633 6.258 -8.147 1.00 87.75 92 HIS A O 1
ATOM 767 N N . PHE A 1 93 ? 14.038 4.073 -7.780 1.00 91.44 93 PHE A N 1
ATOM 768 C CA . PHE A 1 93 ? 13.502 3.622 -9.047 1.00 91.44 93 PHE A CA 1
ATOM 769 C C . PHE A 1 93 ? 12.019 3.986 -9.187 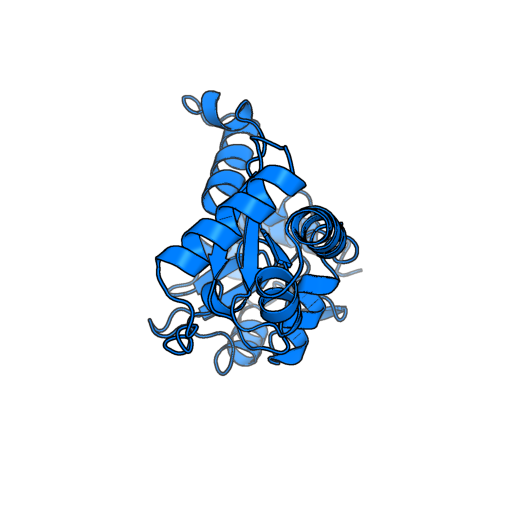1.00 91.44 93 PHE A C 1
ATOM 771 O O . PHE A 1 93 ? 11.628 4.542 -10.209 1.00 91.44 93 PHE A O 1
ATOM 778 N N . ILE A 1 94 ? 11.222 3.764 -8.141 1.00 92.00 94 ILE A N 1
ATOM 779 C CA . ILE A 1 94 ? 9.810 4.149 -8.072 1.00 92.00 94 ILE A CA 1
ATOM 780 C C . ILE A 1 94 ? 9.654 5.653 -8.301 1.00 92.00 94 ILE A C 1
ATOM 782 O O . ILE A 1 94 ? 8.933 6.052 -9.210 1.00 92.00 94 ILE A O 1
ATOM 786 N N . GLN A 1 95 ? 10.371 6.485 -7.538 1.00 88.81 95 GLN A N 1
ATOM 787 C CA . GLN A 1 95 ? 10.306 7.948 -7.674 1.00 88.81 95 GLN A CA 1
ATOM 788 C C . GLN A 1 95 ? 10.708 8.418 -9.078 1.00 88.81 95 GLN A C 1
ATOM 790 O O . GLN A 1 95 ? 10.086 9.312 -9.650 1.00 88.81 95 GLN A O 1
ATOM 795 N N . PHE A 1 96 ? 11.742 7.802 -9.651 1.00 91.25 96 PHE A N 1
ATOM 796 C CA . PHE A 1 96 ? 12.203 8.102 -10.997 1.00 91.25 96 PHE A CA 1
ATOM 797 C C . PHE A 1 96 ? 11.147 7.752 -12.048 1.00 91.25 96 PHE A C 1
ATOM 799 O O . PHE A 1 96 ? 10.814 8.603 -12.869 1.00 91.25 96 PHE A O 1
ATOM 806 N N . ILE A 1 97 ? 10.571 6.549 -12.005 1.00 91.81 97 ILE A N 1
ATOM 807 C CA . ILE A 1 97 ? 9.526 6.138 -12.950 1.00 91.81 97 ILE A CA 1
ATOM 808 C C . ILE A 1 97 ? 8.253 6.972 -12.776 1.00 91.81 97 ILE A C 1
ATOM 810 O O . ILE A 1 97 ? 7.688 7.415 -13.771 1.00 91.81 97 ILE A O 1
ATOM 814 N N . GLU A 1 98 ? 7.836 7.256 -11.542 1.00 89.75 98 GLU A N 1
ATOM 815 C CA . GLU A 1 98 ? 6.690 8.127 -11.236 1.00 89.75 98 GLU A CA 1
ATOM 816 C C . GLU A 1 98 ? 6.880 9.546 -11.808 1.00 89.75 98 GLU A C 1
ATOM 818 O O . GLU A 1 98 ? 5.925 10.156 -12.273 1.00 89.75 98 GLU A O 1
ATOM 823 N N . SER A 1 99 ? 8.120 10.052 -11.878 1.00 89.69 99 SER A N 1
ATOM 824 C CA . SER A 1 99 ? 8.425 11.337 -12.536 1.00 89.69 99 SER A CA 1
ATOM 825 C C . SER A 1 99 ? 8.385 11.295 -14.071 1.00 89.69 99 SER A C 1
ATOM 827 O O . SER A 1 99 ? 8.321 12.343 -14.714 1.00 89.69 99 SER A O 1
ATOM 829 N N . LYS A 1 100 ? 8.463 10.098 -14.668 1.00 89.69 100 LYS A N 1
ATOM 830 C CA . LYS A 1 100 ? 8.495 9.882 -16.123 1.00 89.69 100 LYS A CA 1
ATOM 831 C C . LYS A 1 100 ? 7.136 9.468 -16.689 1.00 89.69 100 LYS A C 1
ATOM 833 O O . LYS A 1 100 ? 6.872 9.748 -17.855 1.00 89.69 100 LYS A O 1
ATOM 838 N N . LEU A 1 101 ? 6.306 8.793 -15.897 1.00 87.81 101 LEU A N 1
ATOM 839 C CA . LEU A 1 101 ? 4.977 8.340 -16.295 1.00 87.81 101 LEU A CA 1
ATOM 840 C C . LEU A 1 101 ? 3.919 9.361 -15.876 1.00 87.81 101 LEU A C 1
ATOM 842 O O . LEU A 1 101 ? 3.735 9.645 -14.695 1.00 87.81 101 LEU A O 1
ATOM 846 N N . GLU A 1 102 ? 3.182 9.897 -16.843 1.00 87.44 102 GLU A N 1
ATOM 847 C CA . GLU A 1 102 ? 2.060 10.782 -16.543 1.00 87.44 102 GLU A CA 1
ATOM 848 C C . GLU A 1 102 ? 0.902 9.999 -15.910 1.00 87.44 102 GLU A C 1
ATOM 850 O O . GLU A 1 102 ? 0.651 8.844 -16.254 1.00 87.44 102 GLU A O 1
ATOM 855 N N . LYS A 1 103 ? 0.184 10.637 -14.975 1.00 90.69 103 LYS A N 1
ATOM 856 C CA . LYS A 1 103 ? -0.995 10.070 -14.289 1.00 90.69 103 LYS A CA 1
ATOM 857 C C . LYS A 1 103 ? -0.774 8.693 -13.654 1.00 90.69 103 LYS A C 1
ATOM 859 O O . LYS A 1 103 ? -1.735 7.965 -13.431 1.00 90.69 103 LYS A O 1
ATOM 864 N N . THR A 1 104 ? 0.465 8.336 -13.343 1.00 93.44 104 THR A N 1
ATOM 865 C CA . THR A 1 104 ? 0.782 7.093 -12.644 1.00 93.44 104 THR A CA 1
ATOM 866 C C . THR A 1 104 ? 1.237 7.430 -11.237 1.00 93.44 104 THR A C 1
ATOM 868 O O . THR A 1 104 ? 2.047 8.333 -11.049 1.00 93.44 104 THR A O 1
ATOM 871 N N . GLN A 1 105 ? 0.709 6.720 -10.248 1.00 92.31 105 GLN A N 1
ATOM 872 C CA . GLN A 1 105 ? 1.124 6.838 -8.858 1.00 92.31 105 GLN A CA 1
ATOM 873 C C . GLN A 1 105 ? 1.517 5.477 -8.316 1.00 92.31 105 GLN A C 1
ATOM 875 O O . GLN A 1 105 ? 0.867 4.473 -8.596 1.00 92.31 105 GLN A O 1
ATOM 880 N N . TRP A 1 106 ? 2.546 5.448 -7.486 1.00 93.44 106 TRP A N 1
ATOM 881 C CA . TRP A 1 106 ? 2.977 4.234 -6.810 1.00 93.44 106 TRP A CA 1
ATOM 882 C C . TRP A 1 106 ? 2.569 4.293 -5.349 1.00 93.44 106 TRP A C 1
ATOM 884 O O . TRP A 1 106 ? 2.874 5.258 -4.650 1.00 93.44 106 TRP A O 1
ATOM 894 N N . LYS A 1 107 ? 1.883 3.258 -4.870 1.00 93.50 107 LYS A N 1
ATOM 895 C CA . LYS A 1 107 ? 1.421 3.189 -3.481 1.00 93.50 107 LYS A CA 1
ATOM 896 C C . LYS A 1 107 ? 1.785 1.845 -2.879 1.00 93.50 107 LYS A C 1
ATOM 898 O O . LYS A 1 107 ? 1.581 0.805 -3.503 1.00 93.50 107 LYS A O 1
ATOM 903 N N . ARG A 1 108 ? 2.313 1.853 -1.660 1.00 93.69 108 ARG A N 1
ATOM 904 C CA . ARG A 1 108 ? 2.595 0.610 -0.948 1.00 93.69 108 ARG A CA 1
ATOM 905 C C . ARG A 1 108 ? 1.295 -0.006 -0.428 1.00 93.69 108 ARG A C 1
ATOM 907 O O . ARG A 1 108 ? 0.375 0.716 -0.054 1.00 93.69 108 ARG A O 1
ATOM 914 N N . VAL A 1 109 ? 1.204 -1.332 -0.400 1.00 93.50 109 VAL A N 1
ATOM 915 C CA . VAL A 1 109 ? -0.035 -2.042 -0.016 1.00 93.50 109 VAL A CA 1
ATOM 916 C C . VAL A 1 109 ? -0.479 -1.832 1.436 1.00 93.50 109 VAL A C 1
ATOM 918 O O . VAL A 1 109 ? -1.646 -2.037 1.746 1.00 93.50 109 VAL A O 1
ATOM 921 N N . ASP A 1 110 ? 0.426 -1.415 2.315 1.00 90.56 110 ASP A N 1
ATOM 922 C CA . ASP A 1 110 ? 0.182 -1.101 3.729 1.00 90.56 110 ASP A CA 1
ATOM 923 C C . 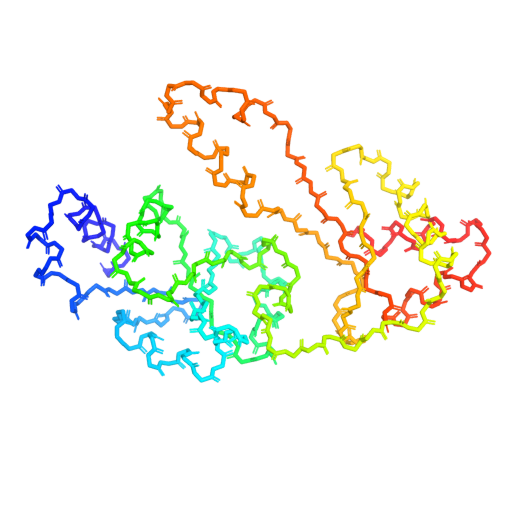ASP A 1 110 ? 0.223 0.413 4.013 1.00 90.56 110 ASP A C 1
ATOM 925 O O . ASP A 1 110 ? 0.305 0.829 5.170 1.00 90.56 110 ASP A O 1
ATOM 929 N N . ALA A 1 111 ? 0.190 1.250 2.970 1.00 89.06 111 ALA A N 1
ATOM 930 C CA . ALA A 1 111 ? 0.210 2.701 3.133 1.00 89.06 111 ALA A 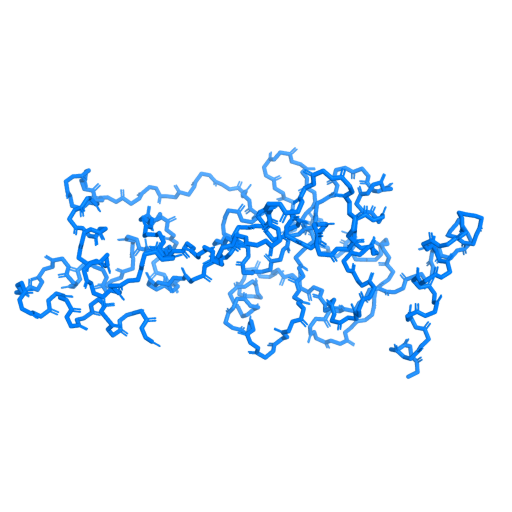CA 1
ATOM 931 C C . ALA A 1 111 ? -1.102 3.264 3.705 1.00 89.06 111 ALA A C 1
ATOM 933 O O . ALA A 1 111 ? -1.110 4.259 4.427 1.00 89.06 111 ALA A O 1
ATOM 934 N N . ASP A 1 112 ? -2.217 2.627 3.359 1.00 88.38 112 ASP A N 1
ATOM 935 C CA . ASP A 1 112 ? -3.566 2.919 3.832 1.00 88.38 112 ASP A CA 1
ATOM 936 C C . ASP A 1 112 ? -4.442 1.685 3.561 1.00 88.38 112 ASP A C 1
ATOM 938 O O . ASP A 1 112 ? -3.992 0.681 2.999 1.00 88.38 112 ASP A O 1
ATOM 942 N N . VAL A 1 113 ? -5.712 1.751 3.941 1.00 87.38 113 VAL A N 1
ATOM 943 C CA . VAL A 1 113 ? -6.712 0.754 3.565 1.00 87.38 113 VAL A CA 1
ATOM 944 C C . VAL A 1 113 ? -6.864 0.712 2.045 1.00 87.38 113 VAL A C 1
ATOM 946 O O . VAL A 1 113 ? -6.861 1.742 1.371 1.00 87.38 113 VAL A O 1
ATOM 949 N N . LEU A 1 114 ? -7.036 -0.489 1.493 1.00 88.06 114 LEU A N 1
ATOM 950 C CA . LEU A 1 114 ? -7.022 -0.729 0.046 1.00 88.06 114 LEU A CA 1
ATOM 951 C C . LEU A 1 114 ? -7.972 0.187 -0.751 1.00 88.06 114 LEU A C 1
ATOM 953 O O . LEU A 1 114 ? -7.625 0.645 -1.837 1.00 88.06 114 LEU A O 1
ATOM 957 N N . ASP A 1 115 ? -9.141 0.497 -0.188 1.00 86.44 115 ASP A N 1
ATOM 958 C CA . ASP A 1 115 ? -10.148 1.366 -0.813 1.00 86.44 115 ASP A CA 1
ATOM 959 C C . ASP A 1 115 ? -9.746 2.844 -0.873 1.00 86.44 115 ASP A C 1
ATOM 961 O O . ASP A 1 115 ? -10.233 3.578 -1.729 1.00 86.44 115 ASP A O 1
ATOM 965 N N . LYS A 1 116 ? -8.824 3.278 -0.008 1.00 87.62 116 LYS A N 1
ATOM 966 C CA . LYS A 1 116 ? -8.186 4.600 -0.079 1.00 87.62 116 LYS A CA 1
ATOM 967 C C . LYS A 1 116 ? -6.949 4.599 -0.970 1.00 87.62 116 LYS A C 1
ATOM 969 O O . LYS A 1 116 ? -6.603 5.619 -1.565 1.00 87.62 116 LYS A O 1
ATOM 974 N N . LEU A 1 117 ? -6.284 3.452 -1.114 1.00 89.12 117 LEU A N 1
ATOM 975 C CA . LEU A 1 117 ? -5.189 3.319 -2.074 1.00 89.12 117 LEU A CA 1
ATOM 976 C C . LEU A 1 117 ? -5.701 3.470 -3.510 1.00 89.12 117 LEU A C 1
ATOM 978 O O . LEU A 1 117 ? -5.079 4.185 -4.298 1.00 89.12 117 LEU A O 1
ATOM 982 N N . ILE A 1 118 ? -6.845 2.862 -3.834 1.00 91.19 118 ILE A N 1
ATOM 983 C CA . ILE A 1 118 ? -7.494 2.975 -5.147 1.00 91.19 118 ILE A CA 1
ATOM 984 C C . ILE A 1 118 ? -8.961 3.365 -4.958 1.00 91.19 118 ILE A C 1
ATOM 986 O O . ILE A 1 118 ? -9.849 2.516 -4.874 1.00 91.19 118 ILE A O 1
ATOM 990 N N . GLU A 1 119 ? -9.212 4.671 -4.910 1.00 88.56 119 GLU A N 1
ATOM 991 C CA . GLU A 1 119 ? -10.553 5.224 -4.723 1.00 88.56 119 GLU A CA 1
ATOM 992 C C . GLU A 1 119 ? -11.383 5.092 -6.006 1.00 88.56 119 GLU A C 1
ATOM 994 O O . GLU A 1 119 ? -11.311 5.959 -6.875 1.00 88.56 119 GLU A O 1
ATOM 999 N N . LYS A 1 120 ? -12.172 4.023 -6.143 1.00 82.00 120 LYS A N 1
ATOM 1000 C CA . LYS A 1 120 ? -13.055 3.820 -7.310 1.00 82.00 120 LYS A CA 1
ATOM 1001 C C . LYS A 1 120 ? -14.472 4.359 -7.127 1.00 82.00 120 LYS A C 1
ATOM 1003 O O . LYS A 1 120 ? -15.034 4.918 -8.063 1.00 82.00 120 LYS A O 1
ATOM 1008 N N . GLU A 1 121 ? -15.044 4.202 -5.937 1.00 70.25 121 GLU A N 1
ATOM 1009 C CA . GLU A 1 121 ? -16.425 4.588 -5.617 1.00 70.25 121 GLU A CA 1
ATOM 1010 C C . GLU A 1 121 ? -16.478 5.359 -4.289 1.00 70.25 121 GLU A C 1
ATOM 1012 O O . GLU A 1 121 ? -15.545 5.296 -3.485 1.00 70.25 121 GLU A O 1
ATOM 1017 N N . GLU A 1 122 ? -17.572 6.090 -4.037 1.00 59.25 122 GLU A N 1
ATOM 1018 C CA . GLU A 1 122 ? -17.852 6.563 -2.679 1.00 59.25 122 GLU A CA 1
ATOM 1019 C C . GLU A 1 122 ? -18.125 5.349 -1.793 1.00 59.25 122 GLU A C 1
ATOM 1021 O O . GLU A 1 122 ? -19.119 4.643 -1.965 1.00 59.25 122 GLU A O 1
ATOM 1026 N N . ILE A 1 123 ? -17.220 5.101 -0.849 1.00 60.41 123 ILE A N 1
ATOM 1027 C CA . ILE A 1 123 ? -17.346 3.980 0.072 1.00 60.41 123 ILE A CA 1
ATOM 1028 C C . ILE A 1 123 ? -18.669 4.115 0.831 1.00 60.41 123 ILE A C 1
ATOM 1030 O O . ILE A 1 123 ? -18.987 5.187 1.356 1.00 60.41 123 ILE A O 1
ATOM 1034 N N . ALA A 1 124 ? -19.432 3.021 0.894 1.00 61.59 124 ALA A N 1
ATOM 1035 C CA . ALA A 1 124 ? -20.665 2.955 1.662 1.00 61.59 124 ALA A CA 1
ATOM 1036 C C . ALA A 1 124 ? -20.392 3.417 3.097 1.00 61.59 124 ALA A C 1
ATOM 1038 O O . ALA A 1 124 ? -19.671 2.757 3.850 1.00 61.59 124 ALA A O 1
ATOM 1039 N N . LYS A 1 125 ? -20.948 4.577 3.460 1.00 71.00 125 LYS A N 1
ATOM 1040 C CA . LYS A 1 125 ? -20.790 5.139 4.799 1.00 71.00 125 LYS A CA 1
ATOM 1041 C C . LYS A 1 125 ? -21.333 4.144 5.816 1.00 71.00 125 LYS A C 1
ATOM 1043 O O . LYS A 1 125 ? -22.437 3.628 5.665 1.00 71.00 125 LYS A O 1
ATOM 1048 N N . HIS A 1 126 ? -20.541 3.883 6.846 1.00 74.44 126 HIS A N 1
ATOM 1049 C CA . HIS A 1 126 ? -20.996 3.145 8.011 1.00 74.44 126 HIS A CA 1
ATOM 1050 C C . HIS A 1 126 ? -22.204 3.824 8.670 1.00 74.44 126 HIS A C 1
ATOM 1052 O O . HIS A 1 126 ? -22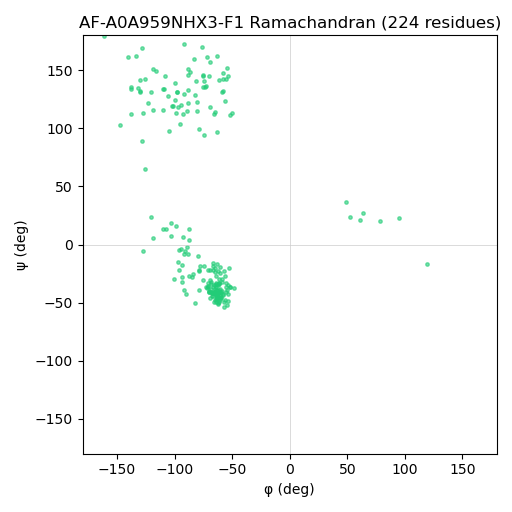.320 5.049 8.683 1.00 74.44 126 HIS A O 1
ATOM 1058 N N . ASN A 1 127 ? -23.089 3.012 9.247 1.00 74.12 127 ASN A N 1
ATOM 1059 C CA . ASN A 1 127 ? -24.319 3.476 9.897 1.00 74.12 127 ASN A CA 1
ATOM 1060 C C . ASN A 1 127 ? -24.125 3.843 11.383 1.00 74.12 127 ASN A C 1
ATOM 1062 O O . ASN A 1 127 ? -25.115 3.951 12.108 1.00 74.12 127 ASN A O 1
ATOM 1066 N N . LEU A 1 128 ? -22.884 3.983 11.869 1.00 79.19 128 LEU A N 1
ATOM 1067 C CA . LEU A 1 128 ? -22.655 4.379 13.263 1.00 79.19 128 LEU A CA 1
ATOM 1068 C C . LEU A 1 128 ? -22.943 5.872 13.446 1.00 79.19 128 LEU A C 1
ATOM 1070 O O . LEU A 1 128 ? -22.680 6.689 12.564 1.00 79.19 128 LEU A O 1
ATOM 1074 N N . SER A 1 129 ? -23.478 6.221 14.614 1.00 83.00 129 SER A N 1
ATOM 1075 C CA . SER A 1 129 ? -23.610 7.618 15.023 1.00 83.00 129 SER A CA 1
ATOM 1076 C C . SER A 1 129 ? -22.231 8.224 15.313 1.00 83.00 129 SER A C 1
ATOM 1078 O O . SER A 1 129 ? -21.298 7.502 15.666 1.00 83.00 129 SER A O 1
ATOM 1080 N N . GLU A 1 130 ? -22.089 9.553 15.235 1.00 82.06 130 GLU A N 1
ATOM 1081 C CA . GLU A 1 130 ? -20.828 10.219 15.609 1.00 82.06 130 GLU A CA 1
ATOM 1082 C C . GLU A 1 130 ? -20.381 9.875 17.039 1.00 82.06 130 GLU A C 1
ATOM 1084 O O . GLU A 1 130 ? -19.183 9.780 17.315 1.00 82.06 130 GLU A O 1
ATOM 1089 N N . ASP A 1 131 ? -21.339 9.673 17.946 1.00 84.62 131 ASP A N 1
ATOM 1090 C CA . ASP A 1 131 ? -21.071 9.297 19.330 1.00 84.62 131 ASP A CA 1
ATOM 1091 C C . ASP A 1 131 ? -20.536 7.867 19.431 1.00 84.62 131 ASP A C 1
ATOM 1093 O O . ASP A 1 131 ? -19.589 7.619 20.178 1.00 84.62 131 ASP A O 1
ATOM 1097 N N . ASP A 1 132 ? -21.086 6.927 18.662 1.00 84.31 132 ASP A N 1
ATOM 1098 C CA . ASP A 1 132 ? -20.610 5.541 18.651 1.00 84.31 132 ASP A CA 1
ATOM 1099 C C . ASP A 1 132 ? -19.242 5.421 17.979 1.00 84.31 132 ASP A C 1
ATOM 1101 O O . ASP A 1 132 ? -18.386 4.681 18.463 1.00 84.31 132 ASP A O 1
ATOM 1105 N N . THR A 1 133 ? -18.984 6.217 16.942 1.00 85.00 133 THR A N 1
ATOM 1106 C CA . THR A 1 133 ? -17.665 6.325 16.311 1.00 85.00 133 THR A CA 1
ATOM 1107 C C . THR A 1 133 ? -16.614 6.840 17.299 1.00 85.00 133 THR A C 1
ATOM 1109 O O . THR A 1 133 ? -15.534 6.257 17.411 1.00 85.00 133 THR A O 1
ATOM 1112 N N . LYS A 1 134 ? -16.931 7.882 18.084 1.00 87.19 134 LYS A N 1
ATOM 1113 C CA . LYS A 1 134 ? -16.030 8.405 19.130 1.00 87.19 134 LYS A CA 1
ATOM 1114 C C . LYS A 1 134 ? -15.806 7.402 20.258 1.00 87.19 134 LYS A C 1
ATOM 1116 O O . LYS A 1 134 ? -14.676 7.249 20.720 1.00 87.19 134 LYS A O 1
ATOM 1121 N N . LYS A 1 135 ? -16.858 6.703 20.699 1.00 87.44 135 LYS A N 1
ATOM 1122 C CA . LYS A 1 135 ? -16.738 5.638 21.709 1.00 87.44 135 LYS A CA 1
ATOM 1123 C C . LYS A 1 135 ? -15.834 4.517 21.215 1.00 87.44 135 LYS A C 1
ATOM 1125 O O . LYS A 1 135 ? -14.951 4.093 21.953 1.00 87.44 135 LYS A O 1
ATOM 1130 N N . LEU A 1 136 ? -16.025 4.069 19.976 1.00 86.62 136 LEU A N 1
ATOM 1131 C CA . LEU A 1 136 ? -15.226 3.004 19.383 1.00 86.62 136 LEU A CA 1
ATOM 1132 C C . LEU A 1 136 ? -13.747 3.387 19.315 1.00 86.62 136 LEU A C 1
ATOM 1134 O O . LEU A 1 136 ? -12.903 2.614 19.764 1.00 86.62 136 LEU A O 1
ATOM 1138 N N . ALA A 1 137 ? -13.445 4.592 18.825 1.00 87.94 137 ALA A N 1
ATOM 1139 C CA . ALA A 1 137 ? -12.081 5.111 18.799 1.00 87.94 137 ALA A CA 1
ATOM 1140 C C . ALA A 1 137 ? -11.458 5.106 20.206 1.00 87.94 137 ALA A C 1
ATOM 1142 O O . ALA A 1 137 ? -10.380 4.549 20.394 1.00 87.94 137 ALA A O 1
ATOM 1143 N N . ALA A 1 138 ? -12.180 5.603 21.216 1.00 88.12 138 ALA A N 1
ATOM 1144 C CA . ALA A 1 138 ? -11.701 5.630 22.597 1.00 88.12 138 ALA A CA 1
ATOM 1145 C C . ALA A 1 138 ? -11.481 4.229 23.205 1.00 88.12 138 ALA A C 1
ATOM 1147 O O . ALA A 1 138 ? -10.572 4.051 24.016 1.00 88.12 138 ALA A O 1
ATOM 1148 N N . ILE A 1 139 ? -12.298 3.230 22.846 1.00 87.38 139 ILE A N 1
ATOM 1149 C CA . ILE A 1 139 ? -12.113 1.837 23.289 1.00 87.38 139 ILE A CA 1
ATOM 1150 C C . ILE A 1 139 ? -10.804 1.278 22.723 1.00 87.38 139 ILE A C 1
ATOM 1152 O O . ILE A 1 139 ? -10.007 0.714 23.471 1.00 87.38 139 ILE A O 1
ATOM 1156 N N . PHE A 1 140 ? -10.566 1.462 21.424 1.00 87.44 140 PHE A N 1
ATOM 1157 C CA . PHE A 1 140 ? -9.343 0.993 20.773 1.00 87.44 140 PHE A CA 1
ATOM 1158 C C . PHE A 1 140 ? -8.102 1.746 21.264 1.00 87.44 140 PHE A C 1
ATOM 1160 O O . PHE A 1 140 ? -7.099 1.107 21.564 1.00 87.44 140 PHE A O 1
ATOM 1167 N N . GLU A 1 141 ? -8.174 3.066 21.449 1.00 88.12 141 GLU A N 1
ATOM 1168 C CA . GLU A 1 141 ? -7.073 3.856 22.021 1.00 88.12 141 GLU A CA 1
ATOM 1169 C C . GLU A 1 141 ? -6.674 3.351 23.415 1.00 88.12 141 GLU A C 1
ATOM 1171 O O . GLU A 1 141 ? -5.487 3.184 23.701 1.00 88.12 141 GLU A O 1
ATOM 1176 N N . LYS A 1 142 ? -7.659 3.040 24.270 1.00 86.56 142 LYS A N 1
ATOM 1177 C CA . LYS A 1 142 ? -7.417 2.449 25.595 1.00 86.56 142 LYS A CA 1
ATOM 1178 C C . LYS A 1 142 ? -6.852 1.031 25.522 1.00 86.56 142 LYS A C 1
ATOM 1180 O O . LYS A 1 142 ? -6.056 0.662 26.378 1.00 86.56 142 LYS A O 1
ATOM 1185 N N . ALA A 1 143 ? -7.292 0.226 24.555 1.00 85.25 143 ALA A N 1
ATOM 1186 C CA . ALA A 1 143 ? -6.853 -1.160 24.409 1.00 85.25 143 ALA A CA 1
ATOM 1187 C C . ALA A 1 143 ? -5.410 -1.271 23.892 1.00 85.25 143 ALA A C 1
ATOM 1189 O O . ALA A 1 143 ? -4.676 -2.163 24.318 1.00 85.25 143 ALA A O 1
ATOM 1190 N N . ILE A 1 144 ? -5.022 -0.370 22.987 1.00 85.38 144 ILE A N 1
ATOM 1191 C CA . ILE A 1 144 ? -3.703 -0.343 22.347 1.00 85.38 144 ILE A CA 1
ATOM 1192 C C . ILE A 1 144 ? -2.647 0.267 23.278 1.00 85.38 144 ILE A C 1
ATOM 1194 O O . ILE A 1 144 ? -1.514 -0.208 23.300 1.00 85.38 144 ILE A O 1
ATOM 1198 N N . ASP A 1 145 ? -3.008 1.314 24.034 1.00 83.69 145 ASP A N 1
ATOM 1199 C CA . ASP A 1 145 ? -2.122 2.026 24.974 1.00 83.69 145 ASP A CA 1
ATOM 1200 C C . ASP A 1 145 ? -0.754 2.413 24.365 1.00 83.69 145 ASP A C 1
ATOM 1202 O O . ASP A 1 145 ? 0.295 2.377 25.009 1.00 83.69 145 ASP A O 1
ATOM 1206 N N . ASN A 1 146 ? -0.747 2.782 23.079 1.00 81.56 146 ASN A N 1
ATOM 1207 C CA . ASN A 1 146 ? 0.456 3.182 22.355 1.00 81.56 146 ASN A CA 1
ATOM 1208 C C . ASN A 1 146 ? 0.255 4.536 21.672 1.00 81.56 146 ASN A C 1
ATOM 1210 O O . ASN A 1 146 ? -0.494 4.664 20.709 1.00 81.56 146 ASN A O 1
ATOM 1214 N N . LYS A 1 147 ? 0.992 5.551 22.132 1.00 77.56 147 LYS A N 1
ATOM 1215 C CA . LYS A 1 147 ? 0.919 6.925 21.603 1.00 77.56 147 LYS A CA 1
ATOM 1216 C C . LYS A 1 147 ? 1.412 7.070 20.162 1.00 77.56 147 LYS A C 1
ATOM 1218 O O . LYS A 1 147 ? 1.148 8.095 19.544 1.00 77.56 147 LYS A O 1
ATOM 1223 N N . ALA A 1 148 ? 2.142 6.082 19.652 1.00 80.00 148 ALA A N 1
ATOM 1224 C CA . ALA A 1 148 ? 2.570 6.026 18.260 1.00 80.00 148 ALA A CA 1
ATOM 1225 C C . ALA A 1 148 ? 1.454 5.539 17.315 1.00 80.00 148 ALA A C 1
ATOM 1227 O O . ALA A 1 148 ? 1.616 5.590 16.100 1.00 80.00 148 ALA A O 1
ATOM 1228 N N . MET A 1 149 ? 0.334 5.047 17.852 1.00 84.69 149 MET A N 1
ATOM 1229 C CA . MET A 1 149 ? -0.772 4.488 17.081 1.00 84.69 149 MET A CA 1
ATOM 1230 C C . MET A 1 149 ? -1.987 5.409 17.158 1.00 84.69 149 MET A C 1
ATOM 1232 O O . MET A 1 149 ? -2.561 5.618 18.224 1.00 84.69 149 MET A O 1
ATOM 1236 N N . LYS A 1 150 ? -2.383 5.966 16.015 1.00 87.25 150 LYS A N 1
ATOM 1237 C CA . LYS A 1 150 ? -3.565 6.819 15.885 1.00 87.25 150 LYS A CA 1
ATOM 1238 C C . LYS A 1 150 ? -4.740 5.985 15.389 1.00 87.25 150 LYS A C 1
ATOM 1240 O O . LYS A 1 150 ? -4.685 5.449 14.285 1.00 87.25 150 LYS A O 1
ATOM 1245 N N . VAL A 1 151 ? -5.799 5.888 16.183 1.00 89.06 151 VAL A N 1
ATOM 1246 C CA . VAL A 1 151 ? -7.003 5.140 15.806 1.00 89.06 151 VAL A CA 1
ATOM 1247 C C . VAL A 1 151 ? -7.893 6.003 14.918 1.00 89.06 151 VAL A C 1
ATOM 1249 O O . VAL A 1 151 ? -8.231 7.131 15.269 1.00 89.06 151 VAL A O 1
ATOM 1252 N N . GLU A 1 152 ? -8.300 5.463 13.774 1.00 88.31 152 GLU A N 1
ATOM 1253 C CA . GLU A 1 152 ? -9.286 6.077 12.889 1.00 88.31 152 GLU A CA 1
ATOM 1254 C C . GLU A 1 152 ? -10.357 5.053 12.534 1.00 88.31 152 GLU A C 1
ATOM 1256 O O . GLU A 1 152 ? -10.067 3.914 12.173 1.00 88.31 152 GLU A O 1
ATOM 1261 N N . VAL A 1 153 ? -11.618 5.456 12.651 1.00 88.50 153 VAL A N 1
ATOM 1262 C CA . VAL A 1 153 ? -12.744 4.605 12.278 1.00 88.50 153 VAL A CA 1
ATOM 1263 C C . VAL A 1 153 ? -13.042 4.828 10.803 1.00 88.50 153 VAL A C 1
ATOM 1265 O O . VAL A 1 153 ? -13.324 5.947 10.378 1.00 88.50 153 VAL A O 1
ATOM 1268 N N . GLU A 1 154 ? -12.987 3.752 10.033 1.00 86.75 154 GLU A N 1
ATOM 1269 C CA . GLU A 1 154 ? -13.165 3.760 8.590 1.00 86.75 154 GLU A CA 1
ATOM 1270 C C . GLU A 1 154 ? -14.409 2.964 8.207 1.00 86.75 154 GLU A C 1
ATOM 1272 O O . GLU A 1 154 ? -14.791 1.984 8.852 1.00 86.75 154 GLU A O 1
ATOM 1277 N N . SER A 1 155 ? -15.047 3.380 7.116 1.00 86.75 155 SER A N 1
ATOM 1278 C CA . SER A 1 155 ? -16.068 2.561 6.467 1.00 86.75 155 SER A CA 1
ATOM 1279 C C . SER A 1 155 ? -15.369 1.683 5.445 1.00 86.75 155 SER A C 1
ATOM 1281 O O . SER A 1 155 ? -14.804 2.216 4.501 1.00 86.75 155 SER A O 1
ATOM 1283 N N . LEU A 1 156 ? -15.383 0.368 5.634 1.00 84.19 156 LEU A N 1
ATOM 1284 C CA . LEU A 1 156 ? -14.876 -0.600 4.659 1.00 84.19 156 LEU A CA 1
ATOM 1285 C C . LEU A 1 156 ? -15.956 -1.661 4.394 1.00 84.19 156 LEU A C 1
ATOM 1287 O O . LEU A 1 156 ? -16.963 -1.703 5.106 1.00 84.19 156 LEU A O 1
ATOM 1291 N N . PRO A 1 157 ? -15.798 -2.521 3.378 1.00 82.94 157 PRO A N 1
ATOM 1292 C CA . PRO A 1 157 ? -16.656 -3.688 3.202 1.00 82.94 157 PRO A CA 1
ATOM 1293 C C . PRO A 1 157 ? -16.706 -4.566 4.464 1.00 82.94 157 P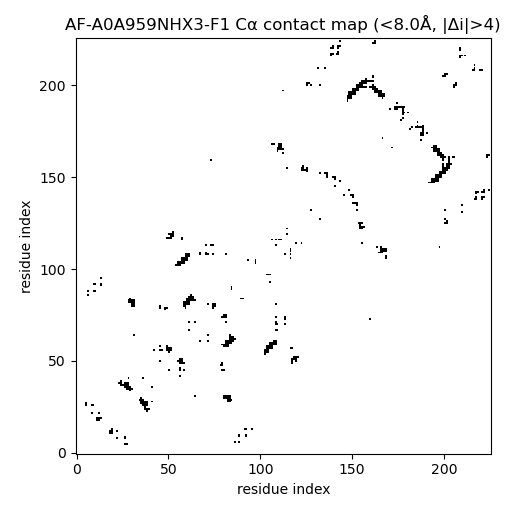RO A C 1
ATOM 1295 O O . PRO A 1 157 ? -15.719 -4.689 5.190 1.00 82.94 157 PRO A O 1
ATOM 1298 N N . ALA A 1 158 ? -17.857 -5.178 4.752 1.00 84.25 158 ALA A N 1
ATOM 1299 C CA . ALA A 1 158 ? -18.066 -5.951 5.985 1.00 84.25 158 ALA A CA 1
ATOM 1300 C C . ALA A 1 158 ? -17.215 -7.236 6.072 1.00 84.25 158 ALA A C 1
ATOM 1302 O O . ALA A 1 158 ? -17.055 -7.792 7.156 1.00 84.25 158 ALA A O 1
ATOM 1303 N N . ASP A 1 159 ? -16.695 -7.707 4.940 1.00 82.56 159 ASP A N 1
ATOM 1304 C CA . ASP A 1 159 ? -15.794 -8.851 4.786 1.00 82.56 159 ASP A CA 1
ATOM 1305 C C . ASP A 1 159 ? -14.302 -8.468 4.830 1.00 82.56 159 ASP A C 1
ATOM 1307 O O . ASP A 1 159 ? -13.440 -9.351 4.880 1.00 82.56 159 ASP A O 1
ATOM 1311 N N . ALA A 1 160 ? -13.984 -7.168 4.827 1.00 83.69 160 ALA A N 1
ATOM 1312 C CA . ALA A 1 160 ? -12.632 -6.671 5.051 1.00 83.69 160 ALA A CA 1
ATOM 1313 C C . ALA A 1 160 ? -12.219 -6.839 6.522 1.00 83.69 160 ALA A C 1
ATOM 1315 O O . ALA A 1 160 ? -13.062 -6.979 7.407 1.00 83.69 160 ALA A O 1
ATOM 1316 N N . LEU A 1 161 ? -10.913 -6.794 6.798 1.00 85.38 161 LEU A N 1
ATOM 1317 C CA . LEU A 1 161 ? -10.388 -6.980 8.153 1.00 85.38 161 LEU A CA 1
ATOM 1318 C C . LEU A 1 161 ? -11.021 -5.989 9.156 1.00 85.38 161 LEU A C 1
ATOM 1320 O O . LEU A 1 161 ? -11.253 -4.828 8.805 1.00 85.38 161 LEU A O 1
ATOM 1324 N N . PRO A 1 162 ? -11.298 -6.419 10.404 1.00 86.44 162 PRO A N 1
ATOM 1325 C CA . PRO A 1 162 ? -11.879 -5.553 11.432 1.00 86.44 162 PRO A CA 1
ATOM 1326 C C . PRO A 1 162 ? -10.952 -4.401 11.821 1.00 86.44 162 PRO A C 1
ATOM 1328 O O . PRO A 1 162 ? -11.425 -3.312 12.137 1.00 86.44 162 PRO A O 1
ATOM 1331 N N . VAL A 1 163 ? -9.644 -4.656 11.812 1.00 88.94 163 VAL A N 1
ATOM 1332 C CA . VAL A 1 163 ? -8.595 -3.706 12.166 1.00 88.94 163 VAL A CA 1
ATOM 1333 C C . VAL A 1 163 ? -7.464 -3.866 11.159 1.00 88.94 163 VAL A C 1
ATOM 1335 O O . VAL A 1 163 ? -7.082 -4.986 10.824 1.00 88.94 163 VAL A O 1
ATOM 1338 N N . THR A 1 164 ? -6.960 -2.749 10.644 1.00 88.38 164 THR A N 1
ATOM 1339 C CA . THR A 1 164 ? -5.836 -2.707 9.704 1.00 88.38 164 THR A CA 1
ATOM 1340 C C . THR A 1 164 ? -4.801 -1.704 10.202 1.00 88.38 164 THR A C 1
ATOM 1342 O O . THR A 1 164 ? -5.159 -0.579 10.547 1.00 88.38 164 THR A O 1
ATOM 1345 N N . LEU A 1 165 ? -3.526 -2.097 10.243 1.00 88.94 165 LEU A N 1
ATOM 1346 C CA . LEU A 1 165 ? -2.427 -1.226 10.662 1.00 88.94 165 LEU A CA 1
ATOM 1347 C C . LEU A 1 165 ? -1.721 -0.647 9.436 1.00 88.94 165 LEU A C 1
ATOM 1349 O O . LEU A 1 165 ? -1.062 -1.367 8.699 1.00 88.94 165 LEU A O 1
ATOM 1353 N N . THR A 1 166 ? -1.815 0.655 9.223 1.00 86.31 166 THR A N 1
ATOM 1354 C CA . THR A 1 166 ? -1.255 1.304 8.036 1.00 86.31 166 THR A CA 1
ATOM 1355 C C . THR A 1 166 ? -0.197 2.327 8.420 1.00 86.31 166 THR A C 1
ATOM 1357 O O . THR A 1 166 ? -0.247 2.929 9.493 1.00 86.31 166 THR A O 1
ATOM 1360 N N . GLU A 1 167 ? 0.769 2.552 7.538 1.00 83.81 167 GLU A N 1
ATOM 1361 C CA . GLU A 1 167 ? 1.801 3.575 7.711 1.00 83.81 167 GLU A CA 1
ATOM 1362 C C . GLU A 1 167 ? 1.704 4.583 6.568 1.00 83.81 167 GLU A C 1
ATOM 1364 O O . GLU A 1 167 ? 1.951 4.230 5.419 1.00 83.81 167 GLU A O 1
ATOM 1369 N N . GLU A 1 168 ? 1.374 5.841 6.867 1.00 80.69 168 GLU A N 1
ATOM 1370 C CA . GLU A 1 168 ? 1.151 6.846 5.825 1.00 80.69 168 GLU A CA 1
ATOM 1371 C C . GLU A 1 168 ? 2.362 7.000 4.885 1.00 80.69 168 GLU A C 1
ATOM 1373 O O . GLU A 1 168 ? 3.473 7.349 5.300 1.00 80.69 168 GLU A O 1
ATOM 1378 N N . GLU A 1 169 ? 2.115 6.814 3.585 1.00 76.62 169 GLU A N 1
ATOM 1379 C CA . GLU A 1 169 ? 3.132 6.841 2.523 1.00 76.62 169 GLU A CA 1
ATOM 1380 C C . GLU A 1 169 ? 3.959 8.136 2.527 1.00 76.62 169 GLU A C 1
ATOM 1382 O O . GLU A 1 169 ? 5.174 8.113 2.333 1.00 76.62 169 GLU A O 1
ATOM 1387 N N . TRP A 1 170 ? 3.319 9.280 2.787 1.00 74.31 170 TRP A N 1
ATOM 1388 C CA . TRP A 1 170 ? 4.002 10.574 2.824 1.00 74.31 170 TRP A CA 1
ATOM 1389 C C . TRP A 1 170 ? 5.057 10.638 3.934 1.00 74.31 170 TRP A C 1
ATOM 1391 O O . TRP A 1 170 ? 6.198 11.034 3.684 1.00 74.31 170 TRP A O 1
ATOM 1401 N N . MET A 1 171 ? 4.702 10.196 5.144 1.00 74.25 171 MET A N 1
ATOM 1402 C CA . MET A 1 171 ? 5.615 10.169 6.289 1.00 74.25 171 MET A CA 1
ATOM 1403 C C . MET A 1 171 ? 6.795 9.234 6.035 1.00 74.25 171 MET A C 1
ATOM 1405 O O . MET A 1 171 ? 7.940 9.597 6.318 1.00 74.25 171 MET A O 1
ATOM 1409 N N . ARG A 1 172 ? 6.531 8.059 5.455 1.00 78.00 172 ARG A N 1
ATOM 1410 C CA . ARG A 1 172 ? 7.567 7.097 5.073 1.00 78.00 172 ARG A CA 1
ATOM 1411 C C . ARG A 1 172 ? 8.524 7.675 4.029 1.00 78.00 172 ARG A C 1
ATOM 1413 O O . ARG A 1 172 ? 9.733 7.677 4.254 1.00 78.00 172 ARG A O 1
ATOM 1420 N N . ARG A 1 173 ? 8.010 8.245 2.932 1.00 76.19 173 ARG A N 1
ATOM 1421 C CA . ARG A 1 173 ? 8.838 8.872 1.882 1.00 76.19 173 ARG A CA 1
ATOM 1422 C C . ARG A 1 173 ? 9.693 10.015 2.433 1.00 76.19 173 ARG A C 1
ATOM 1424 O O . ARG A 1 173 ? 10.867 10.133 2.084 1.00 76.19 173 ARG A O 1
ATOM 1431 N N . MET A 1 174 ? 9.132 10.827 3.328 1.00 76.00 174 MET A N 1
ATOM 1432 C CA . MET A 1 174 ? 9.855 11.908 4.007 1.00 76.00 174 MET A CA 1
ATOM 1433 C C . MET A 1 174 ? 10.974 11.384 4.917 1.00 76.00 174 MET A C 1
ATOM 1435 O O . MET A 1 174 ? 12.079 11.933 4.923 1.00 76.00 174 MET A O 1
ATOM 1439 N N . LYS A 1 175 ? 10.722 10.304 5.662 1.00 76.50 175 LYS A N 1
ATOM 1440 C CA . LYS A 1 175 ? 11.733 9.638 6.494 1.00 76.50 175 LYS A CA 1
ATOM 1441 C C . LYS A 1 175 ? 12.869 9.059 5.670 1.00 76.50 175 LYS A C 1
ATOM 1443 O O . LYS A 1 175 ? 14.030 9.277 6.016 1.00 76.50 175 LYS A O 1
ATOM 1448 N N . ASP A 1 176 ? 12.549 8.370 4.582 1.00 73.25 176 ASP A N 1
ATOM 1449 C CA . ASP A 1 176 ? 13.548 7.783 3.692 1.00 73.25 176 ASP A CA 1
ATOM 1450 C C . ASP A 1 176 ? 14.414 8.879 3.054 1.00 73.25 176 ASP A C 1
ATOM 1452 O O . ASP A 1 176 ? 15.643 8.804 3.097 1.00 73.25 176 ASP A O 1
ATOM 1456 N N . MET A 1 177 ? 13.797 9.972 2.589 1.00 70.81 177 MET A N 1
ATOM 1457 C CA . MET A 1 177 ? 14.519 11.138 2.069 1.00 70.81 177 MET A CA 1
ATOM 1458 C C . MET A 1 177 ? 15.425 11.788 3.131 1.00 70.81 177 MET A C 1
ATOM 1460 O O . MET A 1 177 ? 16.558 12.175 2.835 1.00 70.81 177 MET A O 1
ATOM 1464 N N . SER A 1 178 ? 14.966 11.874 4.384 1.00 75.56 178 SER A N 1
ATOM 1465 C CA . SER A 1 178 ? 15.773 12.396 5.491 1.00 75.56 178 SER A CA 1
ATOM 1466 C C . SER A 1 178 ? 16.958 11.493 5.837 1.00 75.56 178 SER A C 1
ATOM 1468 O O . SER A 1 178 ? 18.041 12.012 6.105 1.00 75.56 178 SER A O 1
ATOM 1470 N N . LYS A 1 179 ? 16.785 10.165 5.848 1.00 70.19 179 LYS A N 1
ATOM 1471 C CA . LYS A 1 179 ? 17.858 9.206 6.173 1.00 70.19 179 LYS A CA 1
ATOM 1472 C C . LYS A 1 179 ? 18.991 9.225 5.145 1.00 70.19 179 LYS A C 1
ATOM 1474 O O . LYS A 1 179 ? 20.122 8.887 5.480 1.00 70.19 179 LYS A O 1
ATOM 1479 N N . MET A 1 180 ? 18.706 9.658 3.918 1.00 65.75 180 MET A N 1
ATOM 1480 C CA . MET A 1 180 ? 19.666 9.697 2.811 1.00 65.75 180 MET A CA 1
ATOM 1481 C C . MET A 1 180 ? 20.407 11.035 2.649 1.00 65.75 180 MET A C 1
ATOM 1483 O O . MET A 1 180 ? 21.191 11.185 1.716 1.00 65.75 180 MET A O 1
ATOM 1487 N N . GLY A 1 181 ? 20.227 11.990 3.571 1.00 60.81 181 GLY A N 1
ATOM 1488 C CA . GLY A 1 181 ? 21.078 13.186 3.651 1.00 60.81 181 GLY A CA 1
ATOM 1489 C C . GLY A 1 181 ? 20.559 14.434 2.928 1.00 60.81 181 GLY A C 1
ATOM 1490 O O . GLY A 1 181 ? 21.350 15.329 2.628 1.00 60.81 181 GLY A O 1
ATOM 1491 N N . GLY A 1 182 ? 19.247 14.540 2.678 1.00 54.38 182 GLY A N 1
ATOM 1492 C CA . GLY A 1 182 ? 18.614 15.771 2.186 1.00 54.38 182 GLY A CA 1
ATOM 1493 C C . GLY A 1 182 ? 18.743 16.924 3.191 1.00 54.38 182 GLY A C 1
ATOM 1494 O O . GLY A 1 182 ? 17.969 17.027 4.146 1.00 54.38 182 GLY A O 1
ATOM 1495 N N . GLY A 1 183 ? 19.753 17.778 2.989 1.00 53.09 183 GLY A N 1
ATOM 1496 C CA . GLY A 1 183 ? 20.109 18.897 3.864 1.00 53.09 183 GLY A CA 1
ATOM 1497 C C . GLY A 1 183 ? 18.913 19.787 4.217 1.00 53.09 183 GLY A C 1
ATOM 1498 O O . GLY A 1 183 ? 18.358 20.463 3.358 1.00 53.09 183 GLY A O 1
ATOM 1499 N N . GLY A 1 184 ? 18.531 19.777 5.498 1.00 53.97 184 GLY A N 1
ATOM 1500 C CA . GLY A 1 184 ? 17.433 20.572 6.064 1.00 53.97 184 GLY A CA 1
ATOM 1501 C C . GLY A 1 184 ? 16.298 19.754 6.692 1.00 53.97 184 GLY A C 1
ATOM 1502 O O . GLY A 1 184 ? 15.559 20.296 7.507 1.00 53.97 184 GLY A O 1
ATOM 1503 N N . MET A 1 185 ? 16.193 18.452 6.392 1.00 54.94 185 MET A N 1
ATOM 1504 C CA . MET A 1 185 ? 15.060 17.604 6.809 1.00 54.94 185 MET A CA 1
ATOM 1505 C C . MET A 1 185 ? 15.383 16.545 7.876 1.00 54.94 185 MET A C 1
ATOM 1507 O O . MET A 1 185 ? 14.540 15.697 8.151 1.00 54.94 185 MET A O 1
ATOM 1511 N N . ASN A 1 186 ? 16.542 16.633 8.547 1.00 61.28 186 ASN A N 1
ATOM 1512 C CA . ASN A 1 186 ? 16.987 15.687 9.594 1.00 61.28 186 ASN A CA 1
ATOM 1513 C C . ASN A 1 186 ? 15.968 15.453 10.731 1.00 61.28 186 ASN A C 1
ATOM 1515 O O . ASN A 1 186 ? 16.048 14.455 11.442 1.00 61.28 186 ASN A O 1
ATOM 1519 N N . PHE A 1 187 ? 15.017 16.373 10.911 1.00 65.19 187 PHE A N 1
ATOM 1520 C CA . PHE A 1 187 ? 13.918 16.243 11.864 1.00 65.19 187 PHE A CA 1
ATOM 1521 C C . PHE A 1 187 ? 12.991 15.058 11.546 1.00 65.19 187 PHE A C 1
ATOM 1523 O O . PHE A 1 187 ? 12.577 14.349 12.460 1.00 65.19 187 PHE A O 1
ATOM 1530 N N . TYR A 1 188 ? 12.705 14.798 10.265 1.00 65.25 188 TYR A N 1
ATOM 1531 C CA . TYR A 1 188 ? 11.781 13.734 9.862 1.00 65.25 188 TYR A CA 1
ATOM 1532 C C . TYR A 1 188 ? 12.379 12.342 10.068 1.00 65.25 188 TYR A C 1
ATOM 1534 O O . TYR A 1 188 ? 11.677 11.449 10.532 1.00 65.25 188 TYR A O 1
ATOM 1542 N N . GLY A 1 189 ? 13.679 12.158 9.814 1.00 64.38 189 GLY A N 1
ATOM 1543 C CA . GLY A 1 189 ? 14.368 10.883 10.039 1.00 64.38 189 GLY A CA 1
ATOM 1544 C C . GLY A 1 189 ? 14.475 10.472 11.513 1.00 64.38 189 GLY A C 1
ATOM 1545 O O . GLY A 1 189 ? 14.621 9.286 11.794 1.00 64.38 189 GLY A O 1
ATOM 1546 N N . ALA A 1 190 ? 14.377 11.430 12.442 1.00 67.31 190 ALA A N 1
ATOM 1547 C CA . ALA A 1 190 ? 14.373 11.198 13.889 1.00 67.31 190 ALA A CA 1
ATOM 1548 C C . ALA A 1 190 ? 12.958 11.088 14.490 1.00 67.31 190 ALA A C 1
ATOM 1550 O O . ALA A 1 190 ? 12.814 10.855 15.692 1.00 67.31 190 ALA A O 1
ATOM 1551 N N . ME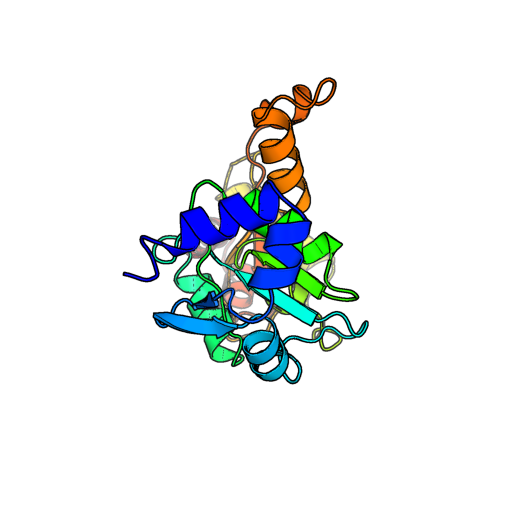T A 1 191 ? 11.911 11.283 13.682 1.00 69.38 191 MET A N 1
ATOM 1552 C CA . MET A 1 191 ? 10.532 11.223 14.151 1.00 69.38 191 MET A CA 1
ATOM 1553 C C . MET A 1 191 ? 10.113 9.758 14.373 1.00 69.38 191 MET A C 1
ATOM 1555 O O . MET A 1 191 ? 10.391 8.922 13.508 1.00 69.38 191 MET A O 1
ATOM 1559 N N . PRO A 1 192 ? 9.430 9.428 15.487 1.00 69.12 192 PRO A N 1
ATOM 1560 C CA . PRO A 1 192 ? 8.932 8.077 15.737 1.00 69.12 192 PRO A CA 1
ATOM 1561 C C . PRO A 1 192 ? 8.055 7.558 14.596 1.00 69.12 192 PRO A C 1
ATOM 1563 O O . PRO A 1 192 ? 7.432 8.335 13.865 1.00 69.12 192 PRO A O 1
ATOM 1566 N N . ASP A 1 193 ? 8.022 6.241 14.412 1.00 70.94 193 ASP A N 1
ATOM 1567 C CA . ASP A 1 193 ? 7.069 5.593 13.509 1.00 70.94 193 ASP A CA 1
ATOM 1568 C C . ASP A 1 193 ? 5.664 5.801 14.052 1.00 70.94 193 ASP A C 1
ATOM 1570 O O . ASP A 1 193 ? 5.354 5.358 15.152 1.00 70.94 193 ASP A O 1
ATOM 1574 N N . ASN A 1 194 ? 4.854 6.551 13.304 1.00 78.00 194 ASN A N 1
ATOM 1575 C CA . ASN A 1 194 ? 3.449 6.741 13.608 1.00 78.00 194 ASN A CA 1
ATOM 1576 C C . ASN A 1 194 ? 2.666 5.798 12.709 1.00 78.00 194 ASN A C 1
ATOM 1578 O O . ASN A 1 194 ? 2.797 5.854 11.486 1.00 78.00 194 ASN A O 1
ATOM 1582 N N . PHE A 1 195 ? 1.851 4.959 13.325 1.00 84.50 195 PHE A N 1
ATOM 1583 C CA . PHE A 1 195 ? 0.970 4.050 12.621 1.00 84.50 195 PHE A CA 1
ATOM 1584 C C . PHE A 1 195 ? -0.463 4.529 12.764 1.00 84.50 195 PHE A C 1
ATOM 1586 O O . PHE A 1 195 ? -0.872 5.053 13.801 1.00 84.50 195 PHE A O 1
ATOM 1593 N N . LYS A 1 196 ? -1.241 4.318 11.717 1.00 88.75 196 LYS A N 1
ATOM 1594 C CA . LYS A 1 196 ? -2.680 4.496 11.736 1.00 88.75 196 LYS A CA 1
ATOM 1595 C C . LYS A 1 196 ? -3.328 3.134 11.945 1.00 88.75 196 LYS A C 1
ATOM 1597 O O . LYS A 1 196 ? -2.990 2.160 11.282 1.00 88.75 196 LYS A O 1
ATOM 1602 N N . VAL A 1 197 ? -4.262 3.070 12.879 1.00 89.56 197 VAL A N 1
ATOM 1603 C CA . VAL A 1 197 ? -5.069 1.884 13.156 1.00 89.56 197 VAL A CA 1
ATOM 1604 C C . VAL A 1 197 ? -6.451 2.145 12.586 1.00 89.56 197 VAL A C 1
ATOM 1606 O O . VAL A 1 197 ? -7.266 2.831 13.200 1.00 89.56 197 VAL A O 1
ATOM 1609 N N . ALA A 1 198 ? -6.691 1.637 11.382 1.00 90.00 198 ALA A N 1
ATOM 1610 C CA . ALA A 1 198 ? -7.972 1.741 10.704 1.00 90.00 198 ALA A CA 1
ATOM 1611 C C . ALA A 1 198 ? -8.932 0.669 11.236 1.00 90.00 198 ALA A C 1
ATOM 1613 O O . ALA A 1 198 ? -8.707 -0.527 11.049 1.00 90.00 198 ALA A O 1
ATOM 1614 N N . VAL A 1 199 ? -10.009 1.096 11.893 1.00 89.81 199 VAL A N 1
ATOM 1615 C CA . VAL A 1 199 ? -11.039 0.222 12.469 1.00 89.81 199 VAL A CA 1
ATOM 1616 C C . VAL A 1 199 ? -12.257 0.195 11.549 1.00 89.81 199 VAL A C 1
ATOM 1618 O O . VAL A 1 199 ? -12.887 1.225 11.319 1.00 89.81 199 VAL A O 1
ATOM 1621 N N . ASN A 1 200 ? -12.613 -0.982 11.034 1.00 90.12 200 ASN A N 1
ATOM 1622 C CA . ASN A 1 200 ? -13.710 -1.164 10.087 1.00 90.12 200 ASN A CA 1
ATOM 1623 C C . ASN A 1 200 ? -15.076 -1.165 10.785 1.00 90.12 200 ASN A C 1
ATOM 1625 O O . ASN A 1 200 ? -15.533 -2.196 11.283 1.00 90.12 200 ASN A O 1
ATOM 1629 N N . ALA A 1 201 ? -15.776 -0.035 10.746 1.00 87.44 201 ALA A N 1
ATOM 1630 C CA . ALA A 1 201 ? -17.075 0.130 11.393 1.00 87.44 201 ALA A CA 1
ATOM 1631 C C . ALA A 1 201 ? -18.177 -0.823 10.895 1.00 87.44 201 ALA A C 1
ATOM 1633 O O . ALA A 1 201 ? -19.125 -1.095 11.631 1.00 87.44 201 ALA A O 1
ATOM 1634 N N . ASN A 1 202 ? -18.067 -1.334 9.666 1.00 87.12 202 ASN A N 1
ATOM 1635 C CA . ASN A 1 202 ? -19.061 -2.233 9.077 1.00 87.12 202 ASN A CA 1
ATOM 1636 C C . ASN A 1 202 ? -18.797 -3.710 9.402 1.00 87.12 202 ASN A C 1
ATOM 1638 O O . ASN A 1 202 ? -19.624 -4.566 9.081 1.00 87.12 202 ASN A O 1
ATOM 1642 N N . HIS A 1 203 ? -17.656 -4.037 10.017 1.00 89.00 203 HIS A N 1
ATOM 1643 C CA . HIS A 1 203 ? -17.320 -5.420 10.318 1.00 89.00 203 HIS A CA 1
ATOM 1644 C C . HIS A 1 203 ? -18.170 -5.952 11.492 1.00 89.00 203 HIS A C 1
ATOM 1646 O O . HIS A 1 203 ? -18.248 -5.298 12.538 1.00 89.00 203 HIS A O 1
ATOM 1652 N N . PRO A 1 204 ? -18.737 -7.175 11.414 1.00 86.44 204 PRO A N 1
ATOM 1653 C CA . PRO A 1 204 ? -19.604 -7.727 12.464 1.00 86.44 204 PRO A CA 1
ATOM 1654 C C . PRO A 1 204 ? -18.966 -7.790 13.861 1.00 86.44 204 PRO A C 1
ATOM 1656 O O . PRO A 1 204 ? -19.664 -7.749 14.875 1.00 86.44 204 PRO A O 1
ATOM 1659 N N . LEU A 1 205 ? -17.635 -7.902 13.932 1.00 86.50 205 LEU A N 1
ATOM 1660 C CA . LEU A 1 205 ? -16.888 -7.873 15.195 1.00 86.50 205 LEU A CA 1
ATOM 1661 C C . LEU A 1 205 ? -17.020 -6.524 15.912 1.00 86.50 205 LEU A C 1
ATOM 1663 O O . LEU A 1 205 ? -17.142 -6.506 17.131 1.00 86.50 205 LEU A O 1
ATOM 1667 N N . ILE A 1 206 ? -17.056 -5.410 15.178 1.00 85.31 206 ILE A N 1
ATOM 1668 C CA . ILE A 1 206 ? -17.169 -4.072 15.765 1.00 85.31 206 ILE A CA 1
ATOM 1669 C C . ILE A 1 206 ? -18.544 -3.871 16.397 1.00 85.31 206 ILE A C 1
ATOM 1671 O O . ILE A 1 206 ? -18.641 -3.384 17.522 1.00 85.31 206 ILE A O 1
ATOM 1675 N N . THR A 1 207 ? -19.607 -4.339 15.741 1.00 82.56 207 THR A N 1
ATOM 1676 C CA . THR A 1 207 ? -20.955 -4.333 16.326 1.00 82.56 207 THR A CA 1
ATOM 1677 C C . THR A 1 207 ? -21.017 -5.163 17.612 1.00 82.56 207 THR A C 1
ATOM 1679 O O . THR A 1 207 ? -21.663 -4.757 18.579 1.00 82.56 207 THR A O 1
ATOM 1682 N N . LYS A 1 208 ? -20.310 -6.304 17.658 1.00 84.88 208 LYS A N 1
ATOM 1683 C CA . LYS A 1 208 ? -20.194 -7.128 18.872 1.00 84.88 208 LYS A CA 1
ATOM 1684 C C . LYS A 1 208 ? -19.421 -6.420 19.982 1.00 84.88 208 LYS A C 1
ATOM 1686 O O . LYS A 1 208 ? -19.854 -6.497 21.125 1.00 84.88 208 LYS A O 1
ATOM 1691 N N . ILE A 1 209 ? -18.329 -5.724 19.656 1.00 85.19 209 ILE A N 1
ATOM 1692 C CA . ILE A 1 209 ? -17.562 -4.928 20.625 1.00 85.19 209 ILE A CA 1
ATOM 1693 C C . ILE A 1 209 ? -18.455 -3.828 21.205 1.00 85.19 209 ILE A C 1
ATOM 1695 O O . ILE A 1 209 ? -18.589 -3.744 22.416 1.00 85.19 209 ILE A O 1
ATOM 1699 N N . LEU A 1 210 ? -19.150 -3.054 20.369 1.00 83.62 210 LEU A N 1
ATOM 1700 C CA . LEU A 1 210 ? -20.045 -1.986 20.836 1.00 83.62 210 LEU A CA 1
ATOM 1701 C C . LEU A 1 210 ? -21.201 -2.493 21.715 1.00 83.62 210 LEU A C 1
ATOM 1703 O O . LEU A 1 210 ? -21.665 -1.767 22.589 1.00 83.62 210 LEU A O 1
ATOM 1707 N N . SER A 1 211 ? -21.651 -3.732 21.501 1.00 84.00 211 SER A N 1
ATOM 1708 C CA . SER A 1 211 ? -22.752 -4.348 22.259 1.00 84.00 211 SER A CA 1
ATOM 1709 C C . SER A 1 211 ? -22.296 -5.120 23.507 1.00 84.00 211 SER A C 1
ATOM 1711 O O . SER A 1 211 ? -23.141 -5.631 24.241 1.00 84.00 211 SER A O 1
ATOM 1713 N N . ALA A 1 212 ? -20.987 -5.265 23.736 1.00 84.88 212 ALA A N 1
ATOM 1714 C CA . ALA A 1 212 ? -20.441 -5.997 24.877 1.00 84.88 212 ALA A CA 1
ATOM 1715 C C . ALA A 1 212 ? -20.384 -5.134 26.150 1.00 84.88 212 ALA A C 1
ATOM 1717 O O . ALA A 1 212 ? -20.358 -3.906 26.086 1.00 84.88 212 ALA A O 1
ATOM 1718 N N . GLU A 1 213 ? -20.314 -5.792 27.309 1.00 78.69 213 GLU A N 1
ATOM 1719 C CA . GLU A 1 213 ? -20.048 -5.170 28.616 1.00 78.69 213 GLU A CA 1
ATOM 1720 C C . GLU A 1 213 ? -18.700 -4.423 28.613 1.00 78.69 213 GLU A C 1
ATOM 1722 O O . GLU A 1 213 ? -17.730 -4.930 28.048 1.00 78.69 213 GLU A O 1
ATOM 1727 N N . GLU A 1 214 ? -18.597 -3.268 29.288 1.00 74.00 214 GLU A N 1
ATOM 1728 C CA . GLU A 1 214 ? -17.390 -2.405 29.308 1.00 74.00 214 GLU A CA 1
ATOM 1729 C C . GLU A 1 214 ? -16.083 -3.165 29.601 1.00 74.00 214 GLU A C 1
ATOM 1731 O O . GLU A 1 214 ? -15.039 -2.882 29.009 1.00 74.00 214 GLU A O 1
ATOM 1736 N N . SER A 1 215 ? -16.133 -4.160 30.490 1.00 74.38 215 SER A N 1
ATOM 1737 C CA . SER A 1 215 ? -14.974 -4.989 30.840 1.00 74.38 215 SER A CA 1
ATOM 1738 C C . SER A 1 215 ? -14.514 -5.890 29.688 1.00 74.38 215 SER A C 1
ATOM 1740 O O . SER A 1 215 ? -13.315 -6.108 29.519 1.00 74.38 215 SER A O 1
ATOM 1742 N N . ALA A 1 216 ? -15.447 -6.374 28.866 1.00 80.69 216 ALA A N 1
ATOM 1743 C CA . ALA A 1 216 ? -15.178 -7.217 27.707 1.00 80.69 216 ALA A CA 1
ATOM 1744 C C . ALA A 1 216 ? -14.818 -6.401 26.456 1.00 80.69 216 ALA A C 1
ATOM 1746 O O . ALA A 1 216 ? -14.099 -6.909 25.597 1.00 80.69 216 ALA A O 1
ATOM 1747 N N . GLN A 1 217 ? -15.261 -5.141 26.353 1.00 82.81 217 GLN A N 1
ATOM 1748 C CA . GLN A 1 217 ? -14.970 -4.268 25.208 1.00 82.81 217 GLN A CA 1
ATOM 1749 C C . GLN A 1 217 ? -13.468 -4.092 24.983 1.00 82.81 217 GLN A C 1
ATOM 1751 O O . GLN A 1 217 ? -12.979 -4.318 23.878 1.00 82.81 217 GLN A O 1
ATOM 1756 N N . THR A 1 218 ? -12.725 -3.756 26.039 1.00 81.06 218 THR A N 1
ATOM 1757 C CA . THR A 1 218 ? -11.271 -3.549 25.961 1.00 81.06 218 THR A CA 1
ATOM 1758 C C . THR A 1 218 ? -10.535 -4.845 25.612 1.00 81.06 218 THR A C 1
ATOM 1760 O O . THR A 1 218 ? -9.596 -4.831 24.820 1.00 81.06 218 THR A O 1
ATOM 1763 N N . THR A 1 219 ? -10.975 -5.988 26.152 1.00 83.44 219 THR A N 1
ATOM 1764 C CA . THR A 1 219 ? -10.381 -7.296 25.836 1.00 83.44 219 THR A CA 1
ATOM 1765 C C . THR A 1 219 ? -10.627 -7.693 24.384 1.00 83.44 219 THR A C 1
ATOM 1767 O O . THR A 1 219 ? -9.696 -8.127 23.713 1.00 83.44 219 THR A O 1
ATOM 1770 N N . LEU A 1 220 ? -11.852 -7.515 23.884 1.00 85.12 220 LEU A N 1
ATOM 1771 C CA . LEU A 1 220 ? -12.203 -7.827 22.500 1.00 85.12 220 LEU A CA 1
ATOM 1772 C C . LEU A 1 220 ? -11.519 -6.879 21.508 1.00 85.12 220 LEU A C 1
ATOM 1774 O O . LEU A 1 220 ? -11.077 -7.327 20.458 1.00 85.12 220 LEU A O 1
ATOM 1778 N N . ALA A 1 221 ? -11.394 -5.592 21.841 1.00 82.94 221 ALA A N 1
ATOM 1779 C CA . ALA A 1 221 ? -10.665 -4.627 21.021 1.00 82.94 221 ALA A CA 1
ATOM 1780 C C . ALA A 1 221 ? -9.172 -4.967 20.944 1.00 82.94 221 ALA A C 1
ATOM 1782 O O . ALA A 1 221 ? -8.595 -4.927 19.862 1.00 82.94 221 ALA A O 1
ATOM 1783 N N . LYS A 1 222 ? -8.568 -5.384 22.064 1.00 84.62 222 LYS A N 1
ATOM 1784 C CA . LYS A 1 222 ? -7.183 -5.858 22.078 1.00 84.62 222 LYS A CA 1
ATOM 1785 C C . LYS A 1 222 ? -7.003 -7.124 21.237 1.00 84.62 222 LYS A C 1
ATOM 1787 O O . LYS A 1 222 ? -6.109 -7.170 20.411 1.00 84.62 222 LYS A O 1
ATOM 1792 N N . GLN A 1 223 ? -7.901 -8.102 21.370 1.00 84.38 223 GLN A N 1
ATOM 1793 C CA . GLN A 1 223 ? -7.893 -9.317 20.540 1.00 84.38 223 GLN A CA 1
ATOM 1794 C C . GLN A 1 223 ? -8.134 -9.051 19.050 1.00 84.38 223 GLN A C 1
ATOM 1796 O O . GLN A 1 223 ? -7.750 -9.864 18.222 1.00 84.38 223 GLN A O 1
ATOM 1801 N N . ALA A 1 224 ? -8.839 -7.973 18.710 1.00 83.56 224 ALA A N 1
ATOM 1802 C CA . ALA A 1 224 ? -9.044 -7.572 17.324 1.00 83.56 224 ALA A CA 1
ATOM 1803 C C . ALA A 1 224 ? -7.817 -6.862 16.732 1.00 83.56 224 ALA A C 1
ATOM 1805 O O . ALA A 1 224 ? -7.703 -6.792 15.511 1.00 83.56 224 ALA A O 1
ATOM 1806 N N . PHE A 1 225 ? -6.967 -6.288 17.588 1.00 82.94 225 PHE A N 1
ATOM 1807 C CA . PHE A 1 225 ? -5.749 -5.578 17.214 1.00 82.94 225 PHE A CA 1
ATOM 1808 C C . PHE A 1 225 ? -4.517 -6.497 17.154 1.00 82.94 225 PHE A C 1
ATOM 1810 O O . PHE A 1 225 ? -3.720 -6.345 16.230 1.00 82.94 225 PHE A O 1
ATOM 1817 N N . ASP A 1 226 ? -4.370 -7.396 18.135 1.00 77.75 226 ASP A N 1
ATOM 1818 C CA . ASP A 1 226 ? -3.293 -8.399 18.228 1.00 77.75 226 ASP A CA 1
ATOM 1819 C C . ASP A 1 226 ? -3.368 -9.439 17.089 1.00 77.75 226 ASP A C 1
ATOM 1821 O O . ASP A 1 226 ? -2.291 -9.803 16.558 1.00 77.75 226 ASP A O 1
#

Secondary structure (DSSP, 8-state):
-HHHHHHHHHHHHHH-HHHHHHHTTTPEEEBTT--EEEHHHHHHHHTTTSB-TTSPEEEEEES-TTTTHHHHHHHHTTT--EEE--STTHHHHHHHHHHHSTTEEEEETTSS-HHHHS--S--------HHHHHHHHHHHHHHH--TTEEEEEE---TTS-SEEEE--HHHHHHHHHHHTT-TT-HHHHTS---EEEEEETTSHHHHHHHTS-HHHHHHHHHHHH-